Protein AF-A0A941ISL4-F1 (afdb_monomer)

Mean predicted aligned error: 15.87 Å

Structure (mmCIF, N/CA/C/O backbone):
data_AF-A0A941ISL4-F1
#
_entry.id   AF-A0A941ISL4-F1
#
loop_
_atom_site.group_PDB
_atom_site.id
_atom_site.type_symbol
_atom_site.label_atom_id
_atom_site.label_alt_id
_atom_site.label_comp_id
_atom_site.label_asym_id
_atom_site.label_entity_id
_atom_site.label_seq_id
_atom_site.pdbx_PDB_ins_code
_atom_site.Cartn_x
_atom_site.Cartn_y
_atom_site.Cartn_z
_atom_site.occupancy
_atom_site.B_iso_or_equiv
_atom_site.auth_seq_id
_atom_site.auth_comp_id
_atom_site.auth_asym_id
_atom_site.auth_atom_id
_atom_site.pdbx_PDB_model_num
ATOM 1 N N . MET A 1 1 ? 2.928 5.413 -13.376 1.00 34.44 1 MET A N 1
ATOM 2 C CA . MET A 1 1 ? 1.464 5.202 -13.206 1.00 34.44 1 MET A CA 1
ATOM 3 C C . MET A 1 1 ? 1.294 4.512 -11.857 1.00 34.44 1 MET A C 1
ATOM 5 O O . MET A 1 1 ? 1.690 3.363 -11.745 1.00 34.44 1 MET A O 1
ATOM 9 N N . ARG A 1 2 ? 0.881 5.213 -10.791 1.00 34.56 2 ARG A N 1
ATOM 10 C CA . ARG A 1 2 ? 0.909 4.642 -9.429 1.00 34.56 2 ARG A CA 1
ATOM 11 C C . ARG A 1 2 ? -0.382 3.880 -9.144 1.00 34.56 2 ARG A C 1
ATOM 13 O O . ARG A 1 2 ? -1.348 4.432 -8.641 1.00 34.56 2 ARG A O 1
ATOM 20 N N . THR A 1 3 ? -0.394 2.601 -9.492 1.00 32.78 3 THR A N 1
ATOM 21 C CA . THR A 1 3 ? -1.512 1.702 -9.198 1.00 32.78 3 THR A CA 1
ATOM 22 C C . THR A 1 3 ? -1.371 1.201 -7.760 1.00 32.78 3 THR A C 1
ATOM 24 O O . THR A 1 3 ? -0.592 0.288 -7.496 1.00 32.78 3 THR A O 1
ATOM 27 N N . ARG A 1 4 ? -2.085 1.805 -6.805 1.00 45.12 4 ARG A N 1
ATOM 28 C CA . ARG A 1 4 ? -2.175 1.284 -5.432 1.00 45.12 4 ARG A CA 1
ATOM 29 C C . ARG A 1 4 ? -3.392 0.357 -5.338 1.00 45.12 4 ARG A C 1
ATOM 31 O O . ARG A 1 4 ? -4.531 0.801 -5.427 1.00 45.12 4 ARG A O 1
ATOM 38 N N . MET A 1 5 ? -3.151 -0.949 -5.202 1.00 36.53 5 MET A N 1
ATOM 39 C CA . MET A 1 5 ? -4.197 -1.928 -4.880 1.00 36.53 5 MET A CA 1
ATOM 40 C C . MET A 1 5 ? -4.355 -1.998 -3.358 1.00 36.53 5 MET A C 1
ATOM 42 O O . MET A 1 5 ? -3.402 -2.318 -2.651 1.00 36.53 5 MET A O 1
ATOM 46 N N . LEU A 1 6 ? -5.551 -1.705 -2.852 1.00 50.31 6 LEU A N 1
ATOM 47 C CA . LEU A 1 6 ? -5.889 -1.725 -1.428 1.00 50.31 6 LEU A CA 1
ATOM 48 C C . LEU A 1 6 ? -7.014 -2.721 -1.207 1.00 50.31 6 LEU A C 1
ATOM 50 O O . LEU A 1 6 ? -8.115 -2.541 -1.707 1.00 50.31 6 LEU A O 1
ATOM 54 N N . ALA A 1 7 ? -6.760 -3.793 -0.463 1.00 36.91 7 ALA A N 1
ATOM 55 C CA . ALA A 1 7 ? -7.769 -4.816 -0.263 1.00 36.91 7 ALA A CA 1
ATOM 56 C C . ALA A 1 7 ? -8.817 -4.421 0.794 1.00 36.91 7 ALA A C 1
ATOM 58 O O . ALA A 1 7 ? -8.475 -4.316 1.969 1.00 36.91 7 ALA A O 1
ATOM 59 N N . VAL A 1 8 ? -10.087 -4.226 0.403 1.00 46.31 8 VAL A N 1
ATOM 60 C CA . VAL A 1 8 ? -11.207 -3.962 1.331 1.00 46.31 8 VAL A CA 1
ATOM 61 C C . VAL A 1 8 ? -12.381 -4.890 1.026 1.00 46.31 8 VAL A C 1
ATOM 63 O O . VAL A 1 8 ? -12.942 -4.862 -0.066 1.00 46.31 8 VAL A O 1
ATOM 66 N N . ALA A 1 9 ? -12.791 -5.686 2.017 1.00 41.91 9 ALA A N 1
ATOM 67 C CA . ALA A 1 9 ? -14.006 -6.492 1.957 1.00 41.91 9 ALA A CA 1
ATOM 68 C C . ALA A 1 9 ? -15.178 -5.715 2.580 1.00 41.91 9 ALA A C 1
ATOM 70 O O . ALA A 1 9 ? -15.221 -5.512 3.792 1.00 41.91 9 ALA A O 1
ATOM 71 N N . ALA A 1 10 ? -16.135 -5.293 1.753 1.00 46.81 10 ALA A N 1
ATOM 72 C CA . ALA A 1 10 ? -17.371 -4.663 2.207 1.00 46.81 10 ALA A CA 1
ATOM 73 C C . ALA A 1 10 ? -18.452 -5.730 2.455 1.00 46.81 10 ALA A C 1
ATOM 75 O O . ALA A 1 10 ? -18.922 -6.383 1.524 1.00 46.81 10 ALA A O 1
ATOM 76 N N . ALA A 1 11 ? -18.862 -5.901 3.713 1.00 49.94 11 ALA A N 1
ATOM 77 C CA . ALA A 1 11 ? -20.030 -6.695 4.081 1.00 49.94 11 ALA A CA 1
ATOM 78 C C . ALA A 1 11 ? -21.277 -5.796 4.067 1.00 49.94 11 ALA A C 1
ATOM 80 O O . ALA A 1 11 ? -21.519 -5.035 5.000 1.00 49.94 11 ALA A O 1
ATOM 81 N N . GLY A 1 12 ? -22.053 -5.860 2.984 1.00 39.94 12 GLY A N 1
ATOM 82 C CA . GLY A 1 12 ? -23.340 -5.174 2.875 1.00 39.94 12 GLY A CA 1
ATOM 83 C C . GLY A 1 12 ? -24.462 -6.000 3.501 1.00 39.94 12 GLY A C 1
ATOM 84 O O . GLY A 1 12 ? -24.788 -7.077 3.005 1.00 39.94 12 GLY A O 1
ATOM 85 N N . ALA A 1 13 ? -25.068 -5.478 4.567 1.00 52.94 13 ALA A N 1
ATOM 86 C CA . ALA A 1 13 ? -26.311 -5.970 5.148 1.00 52.94 13 ALA A CA 1
ATOM 87 C C . ALA A 1 13 ? -27.406 -4.893 5.051 1.00 52.94 13 ALA A C 1
ATOM 89 O O . ALA A 1 13 ? -27.170 -3.737 5.392 1.00 52.94 13 ALA A O 1
ATOM 90 N N . GLY A 1 14 ? -28.613 -5.314 4.655 1.00 43.91 14 GLY A N 1
ATOM 91 C CA . GLY A 1 14 ? -29.865 -4.550 4.754 1.00 43.91 14 GLY A CA 1
ATOM 92 C C . GLY A 1 14 ? -30.338 -3.934 3.431 1.00 43.91 14 GLY A C 1
ATOM 93 O O . GLY A 1 14 ? -29.538 -3.541 2.598 1.00 43.91 14 GLY A O 1
ATOM 94 N N . ALA A 1 15 ? -31.629 -3.802 3.142 1.00 43.28 15 ALA A N 1
ATOM 95 C CA . ALA A 1 15 ? -32.851 -4.275 3.779 1.00 43.28 15 ALA A CA 1
ATOM 96 C C . ALA A 1 15 ? -33.973 -4.121 2.731 1.00 43.28 15 ALA A C 1
ATOM 98 O O . ALA A 1 15 ? -33.966 -3.181 1.938 1.00 43.28 15 ALA A O 1
ATOM 99 N N . ALA A 1 16 ? -34.923 -5.055 2.710 1.00 49.19 16 ALA A N 1
ATOM 100 C CA . ALA A 1 16 ? -36.092 -5.007 1.842 1.00 49.19 16 ALA A CA 1
ATOM 101 C C . ALA A 1 16 ? -37.084 -3.929 2.311 1.00 49.19 16 ALA A C 1
ATOM 103 O O . ALA A 1 16 ? -37.469 -3.920 3.478 1.00 49.19 16 ALA A O 1
ATOM 104 N N . LEU A 1 17 ? -37.559 -3.088 1.390 1.00 49.00 17 LEU A N 1
ATOM 105 C CA . LEU A 1 17 ? -38.776 -2.292 1.555 1.00 49.00 17 LEU A CA 1
ATOM 106 C C . LEU A 1 17 ? -39.635 -2.442 0.297 1.00 49.00 17 LEU A C 1
ATOM 108 O O . LEU A 1 17 ? -39.337 -1.898 -0.763 1.00 49.00 17 LEU A O 1
ATOM 112 N N . ALA A 1 18 ? -40.691 -3.238 0.442 1.00 48.69 18 ALA A N 1
ATOM 113 C CA . ALA A 1 18 ? -41.815 -3.324 -0.474 1.00 48.69 18 ALA A CA 1
ATOM 114 C C . ALA A 1 18 ? -42.897 -2.327 -0.038 1.00 48.69 18 ALA A C 1
ATOM 116 O O . ALA A 1 18 ? -43.162 -2.246 1.155 1.00 48.69 18 ALA A O 1
ATOM 117 N N . LEU A 1 19 ? -43.508 -1.631 -1.002 1.00 50.09 19 LEU A N 1
ATOM 118 C CA . LEU A 1 19 ? -44.833 -0.970 -1.035 1.00 50.09 19 LEU A CA 1
ATOM 119 C C . LEU A 1 19 ? -44.938 -0.439 -2.487 1.00 50.09 19 LEU A C 1
ATOM 121 O O . LEU A 1 19 ? -44.044 0.265 -2.931 1.00 50.09 19 LEU A O 1
ATOM 125 N N . GLY A 1 20 ? -45.869 -0.812 -3.366 1.00 45.00 20 GLY A N 1
ATOM 126 C CA . GLY A 1 20 ? -47.305 -1.008 -3.192 1.00 45.00 20 GLY A CA 1
ATOM 127 C C . GLY A 1 20 ? -48.040 0.226 -3.739 1.00 45.00 20 GLY A C 1
ATOM 128 O O . GLY A 1 20 ? -48.181 1.200 -3.012 1.00 45.00 20 GLY A O 1
ATOM 129 N N . GLY A 1 21 ? -48.499 0.206 -5.002 1.00 38.88 21 GLY A N 1
ATOM 130 C CA . GLY A 1 21 ? -49.298 1.305 -5.572 1.00 38.88 21 GLY A CA 1
ATOM 131 C C . GLY A 1 21 ? -49.675 1.144 -7.053 1.00 38.88 21 GLY A C 1
ATOM 132 O O . GLY A 1 21 ? -48.885 1.457 -7.937 1.00 38.88 21 GLY A O 1
ATOM 133 N N . CYS A 1 22 ? -50.899 0.672 -7.312 1.00 44.62 22 CYS A N 1
ATOM 134 C CA . CYS A 1 22 ? -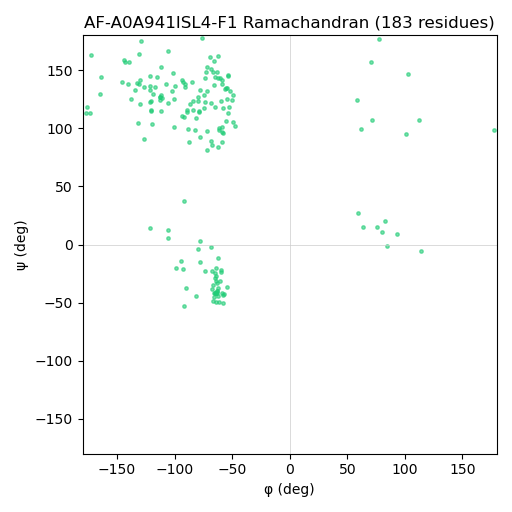51.550 0.584 -8.625 1.00 44.62 22 CYS A CA 1
ATOM 135 C C . CYS A 1 22 ? -52.007 1.956 -9.148 1.00 44.62 22 CYS A C 1
ATOM 137 O O . CYS A 1 22 ? -52.607 2.715 -8.390 1.00 44.62 22 CYS A O 1
ATOM 139 N N . SER A 1 23 ? -51.910 2.196 -10.462 1.00 50.72 23 SER A N 1
ATOM 140 C CA . SER A 1 23 ? -53.029 2.735 -11.257 1.00 50.72 23 SER A CA 1
ATOM 141 C C . SER A 1 23 ? -52.806 2.569 -12.759 1.00 50.72 23 SER A C 1
ATOM 143 O O . SER A 1 23 ? -51.769 2.905 -13.319 1.00 50.72 23 SER A O 1
ATOM 145 N N . LEU A 1 24 ? -53.849 2.013 -13.365 1.00 56.12 24 LEU A N 1
ATOM 146 C CA . LEU A 1 24 ? -54.100 1.781 -14.780 1.00 56.12 24 LEU A CA 1
ATOM 147 C C . LEU A 1 24 ? -54.232 3.109 -15.534 1.00 56.12 24 LEU A C 1
ATOM 149 O O . LEU A 1 24 ? -54.886 3.989 -14.992 1.00 56.12 24 LEU A O 1
ATOM 153 N N . LEU A 1 25 ? -53.754 3.203 -16.787 1.00 48.56 25 LEU A N 1
ATOM 154 C CA . LEU A 1 25 ? -54.432 3.902 -17.901 1.00 48.56 25 LEU A CA 1
ATOM 155 C C . LEU A 1 25 ? -53.661 3.780 -19.241 1.00 48.56 25 LEU A C 1
ATOM 157 O O . LEU A 1 25 ? -52.610 4.372 -19.432 1.00 48.56 25 LEU A O 1
ATOM 161 N N . ARG A 1 26 ? -54.300 3.058 -20.174 1.00 43.59 26 ARG A N 1
ATOM 162 C CA . ARG A 1 26 ? -54.505 3.351 -21.612 1.00 43.59 26 ARG A CA 1
ATOM 163 C C . ARG A 1 26 ? -53.324 3.568 -22.589 1.00 43.59 26 ARG A C 1
ATOM 165 O O . ARG A 1 26 ? -52.666 4.595 -22.593 1.00 43.59 26 ARG A O 1
ATOM 172 N N . SER A 1 27 ? -53.396 2.733 -23.635 1.00 40.50 27 SER A N 1
ATOM 173 C CA . SER A 1 27 ? -53.441 3.080 -25.073 1.00 40.50 27 SER A CA 1
ATOM 174 C C . SER A 1 27 ? -52.231 2.703 -25.942 1.00 40.50 27 SER A C 1
ATOM 176 O O . SER A 1 27 ? -51.212 3.373 -25.960 1.00 40.50 27 SER A O 1
ATOM 178 N N . SER A 1 28 ? -52.480 1.682 -26.767 1.00 44.97 28 SER A N 1
ATOM 179 C CA . SER A 1 28 ? -52.348 1.705 -28.230 1.00 44.97 28 SER A CA 1
ATOM 180 C C . SER A 1 28 ? -50.961 1.739 -28.892 1.00 44.97 28 SER A C 1
ATOM 182 O O . SER A 1 28 ? -50.348 2.782 -29.055 1.00 44.97 28 SER A O 1
ATOM 184 N N . GLN A 1 29 ? -50.628 0.574 -29.463 1.00 47.31 29 GLN A N 1
ATOM 185 C CA . GLN A 1 29 ? -50.152 0.376 -30.841 1.00 47.31 29 GLN A CA 1
ATOM 186 C C . GLN A 1 29 ? -48.832 1.051 -31.257 1.00 47.31 29 GLN A C 1
ATOM 188 O O . GLN A 1 29 ? -48.816 2.186 -31.718 1.00 47.31 29 GLN A O 1
ATOM 193 N N . ASN A 1 30 ? -47.745 0.272 -31.242 1.00 46.09 30 ASN A N 1
ATOM 194 C CA . ASN A 1 30 ? -47.001 -0.092 -32.457 1.00 46.09 30 ASN A CA 1
ATOM 195 C C . ASN A 1 30 ? -45.914 -1.120 -32.115 1.00 46.09 30 ASN A C 1
ATOM 197 O O . ASN A 1 30 ? -44.958 -0.832 -31.400 1.00 46.09 30 ASN A O 1
ATOM 201 N N . ALA A 1 31 ? -46.079 -2.336 -32.634 1.00 42.88 31 ALA A N 1
ATOM 202 C CA . ALA A 1 31 ? -45.073 -3.383 -32.581 1.00 42.88 31 ALA A CA 1
ATOM 203 C C . ALA A 1 31 ? -44.009 -3.098 -33.651 1.00 42.88 31 ALA A C 1
ATOM 205 O O . ALA A 1 31 ? -44.147 -3.508 -34.800 1.00 42.88 31 ALA A O 1
ATOM 206 N N . ALA A 1 32 ? -42.950 -2.387 -33.271 1.00 40.41 32 ALA A N 1
ATOM 207 C CA . ALA A 1 32 ? -41.682 -2.417 -33.986 1.00 40.41 32 ALA A CA 1
ATOM 208 C C . ALA A 1 32 ? -40.750 -3.353 -33.212 1.00 40.41 32 ALA A C 1
ATOM 210 O O . ALA A 1 32 ? -40.223 -3.002 -32.158 1.00 40.41 32 ALA A O 1
ATOM 211 N N . ALA A 1 33 ? -40.608 -4.580 -33.714 1.00 37.78 33 ALA A N 1
ATOM 212 C CA . ALA A 1 33 ? -39.653 -5.554 -33.213 1.00 37.78 33 ALA A CA 1
ATOM 213 C C . ALA A 1 33 ? -38.231 -5.072 -33.538 1.00 37.78 33 ALA A C 1
ATOM 215 O O . ALA A 1 33 ? -37.680 -5.369 -34.594 1.00 37.78 33 ALA A O 1
ATOM 216 N N . VAL A 1 34 ? -37.646 -4.292 -32.632 1.00 39.00 34 VAL A N 1
ATOM 217 C CA . VAL A 1 34 ? -36.199 -4.092 -32.585 1.00 39.00 34 VAL A CA 1
ATOM 218 C C . VAL A 1 34 ? -35.629 -5.291 -31.842 1.00 39.00 34 VAL A C 1
ATOM 220 O O . VAL A 1 34 ? -35.832 -5.445 -30.639 1.00 39.00 34 VAL A O 1
ATOM 223 N N . SER A 1 35 ? -34.950 -6.167 -32.580 1.00 44.69 35 SER A N 1
ATOM 224 C CA . SER A 1 35 ? -34.105 -7.220 -32.024 1.00 44.69 35 SER A CA 1
ATOM 225 C C . SER A 1 35 ? -32.969 -6.577 -31.229 1.00 44.69 35 SER A C 1
ATOM 227 O O . SER A 1 35 ? -31.872 -6.364 -31.740 1.00 44.69 35 SER A O 1
ATOM 229 N N . SER A 1 36 ? -33.233 -6.238 -29.970 1.00 40.81 36 SER A N 1
ATOM 230 C CA . SER A 1 36 ? -32.188 -5.996 -28.988 1.00 40.81 36 SER A CA 1
ATOM 231 C C . SER A 1 36 ? -31.578 -7.348 -28.659 1.00 40.81 36 SER A C 1
ATOM 233 O O . SER A 1 36 ? -32.122 -8.114 -27.865 1.00 40.81 36 SER A O 1
ATOM 235 N N . SER A 1 37 ? -30.455 -7.655 -29.307 1.00 42.41 37 SER A N 1
ATOM 236 C CA . SER A 1 37 ? -29.522 -8.665 -28.825 1.00 42.41 37 SER A CA 1
ATOM 237 C C . SER A 1 37 ? -29.252 -8.358 -27.358 1.00 42.41 37 SER A C 1
ATOM 239 O O . SER A 1 37 ? -28.602 -7.366 -27.030 1.00 42.41 37 SER A O 1
ATOM 241 N N . ALA A 1 38 ? -29.831 -9.167 -26.473 1.00 40.50 38 ALA A N 1
ATOM 242 C CA . ALA A 1 38 ? -29.522 -9.139 -25.064 1.00 40.50 38 ALA A CA 1
ATOM 243 C C . ALA A 1 38 ? -28.036 -9.479 -24.945 1.00 40.50 38 ALA A C 1
ATOM 245 O O . ALA A 1 38 ? -27.645 -10.642 -25.022 1.00 40.50 38 ALA A O 1
ATOM 246 N N . THR A 1 39 ? -27.194 -8.457 -24.804 1.00 41.69 39 THR A N 1
ATOM 247 C CA . THR A 1 39 ? -25.879 -8.639 -24.206 1.00 41.69 39 THR A CA 1
ATOM 248 C C . THR A 1 39 ? -26.162 -9.189 -22.823 1.00 41.69 39 THR A C 1
ATOM 250 O O . THR A 1 39 ? -26.606 -8.460 -21.937 1.00 41.69 39 THR A O 1
ATOM 253 N N . THR A 1 40 ? -25.998 -10.503 -22.676 1.00 42.41 40 THR A N 1
ATOM 254 C CA . THR A 1 40 ? -25.963 -11.198 -21.399 1.00 42.41 40 THR A CA 1
ATOM 255 C C . THR A 1 40 ? -25.025 -10.407 -20.504 1.00 42.41 40 THR A C 1
ATOM 257 O O . THR A 1 40 ? -23.809 -10.456 -20.684 1.00 42.41 40 THR A O 1
ATOM 260 N N . ALA A 1 41 ? -25.595 -9.621 -19.588 1.00 47.38 41 ALA A N 1
ATOM 261 C CA . ALA A 1 41 ? -24.841 -9.006 -18.518 1.00 47.38 41 ALA A CA 1
ATOM 262 C C . ALA A 1 41 ? -24.100 -10.156 -17.843 1.00 47.38 41 ALA A C 1
ATOM 264 O O . ALA A 1 41 ? -24.732 -11.082 -17.327 1.00 47.38 41 ALA A O 1
ATOM 265 N N . ALA A 1 42 ? -22.772 -10.151 -17.962 1.00 43.97 42 ALA A N 1
ATOM 266 C CA . ALA A 1 42 ? -21.931 -11.137 -17.322 1.00 43.97 42 ALA A CA 1
ATOM 267 C C . ALA A 1 42 ? -22.266 -11.084 -15.832 1.00 43.97 42 ALA A C 1
ATOM 269 O O . ALA A 1 42 ? -21.968 -10.111 -15.141 1.00 43.97 42 ALA A O 1
ATOM 270 N N . ARG A 1 43 ? -22.986 -12.105 -15.364 1.00 43.47 43 ARG A N 1
ATOM 271 C CA . ARG A 1 43 ? -23.260 -12.308 -13.950 1.00 43.47 43 ARG A CA 1
ATOM 272 C C . ARG A 1 43 ? -21.895 -12.310 -13.260 1.00 43.47 43 ARG A C 1
ATOM 274 O O . ARG A 1 43 ? -21.048 -13.093 -13.695 1.00 43.47 43 ARG A O 1
ATOM 281 N N . PRO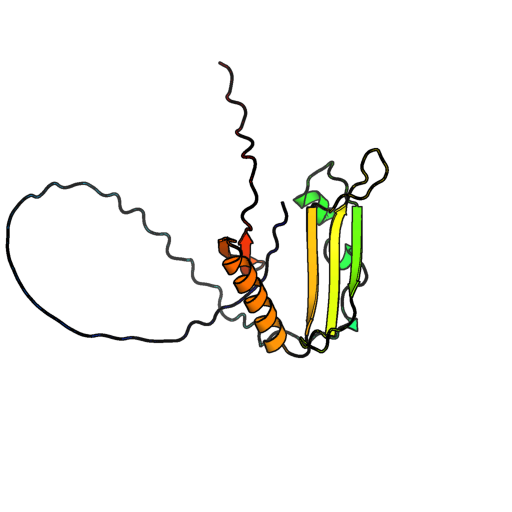 A 1 44 ? -21.655 -11.468 -12.240 1.00 47.06 44 PRO A N 1
ATOM 282 C CA . PRO A 1 44 ? -20.417 -11.535 -11.484 1.00 47.06 44 PRO A CA 1
ATOM 283 C C . PRO A 1 44 ? -20.238 -12.977 -11.018 1.00 47.06 44 PR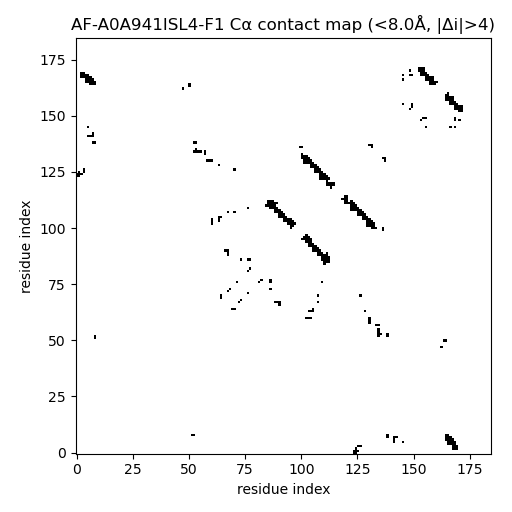O A C 1
ATOM 285 O O . PRO A 1 44 ? -21.118 -13.528 -10.346 1.00 47.06 44 PRO A O 1
ATOM 288 N N . SER A 1 45 ? -19.155 -13.613 -11.468 1.00 52.09 45 SER A N 1
ATOM 289 C CA . SER A 1 45 ? -18.756 -14.935 -11.003 1.00 52.09 45 SER A CA 1
ATOM 290 C C . SER A 1 45 ? -18.774 -14.923 -9.480 1.00 52.09 45 SER A C 1
ATOM 292 O O . SER A 1 45 ? -18.234 -14.007 -8.860 1.00 52.09 45 SER A O 1
ATOM 294 N N . ALA A 1 46 ? -19.462 -15.903 -8.893 1.00 46.97 46 ALA A N 1
ATOM 295 C CA . ALA A 1 46 ? -19.615 -16.028 -7.452 1.00 46.97 46 ALA A CA 1
ATOM 296 C C . ALA A 1 46 ? -18.244 -15.919 -6.768 1.00 46.97 46 ALA A C 1
ATOM 298 O O . ALA A 1 46 ? -17.315 -16.649 -7.119 1.00 46.97 46 ALA A O 1
ATOM 299 N N . ALA A 1 47 ? -18.133 -14.982 -5.825 1.00 54.50 47 ALA A N 1
ATOM 300 C CA . ALA A 1 47 ? -16.932 -14.783 -5.033 1.00 54.50 47 ALA A CA 1
ATOM 301 C C . ALA A 1 47 ? -16.543 -16.107 -4.347 1.00 54.50 47 ALA A C 1
ATOM 303 O O . ALA A 1 47 ? -17.428 -16.777 -3.800 1.00 54.50 47 ALA A O 1
ATOM 304 N N . PRO A 1 48 ? -15.258 -16.505 -4.366 1.00 48.91 48 PRO A N 1
ATOM 305 C CA . PRO A 1 48 ? -14.817 -17.669 -3.619 1.00 48.91 48 PRO A CA 1
ATOM 306 C C . PRO A 1 48 ? -15.171 -17.501 -2.138 1.00 48.91 48 PRO A C 1
ATOM 308 O O . PRO A 1 48 ? -15.005 -16.444 -1.528 1.00 48.91 48 PRO A O 1
ATOM 311 N N . SER A 1 49 ? -15.719 -18.573 -1.586 1.00 57.91 49 SER A N 1
ATOM 312 C CA . SER A 1 49 ? -16.164 -18.711 -0.209 1.00 57.91 49 SER A CA 1
ATOM 313 C C . SER A 1 49 ? -15.027 -18.530 0.811 1.00 57.91 49 SER A C 1
ATOM 315 O O . SER A 1 49 ? -13.917 -19.011 0.606 1.00 57.91 49 SER A O 1
ATOM 317 N N . SER A 1 50 ? -15.389 -17.898 1.938 1.00 62.75 50 SER A N 1
ATOM 318 C CA . SER A 1 50 ? -14.776 -17.915 3.284 1.00 62.75 50 SER A CA 1
ATOM 319 C C . SER A 1 50 ? -13.545 -17.062 3.628 1.00 62.75 50 SER A C 1
ATOM 321 O O . SER A 1 50 ? -13.024 -17.229 4.730 1.00 62.75 50 SER A O 1
ATOM 323 N N . TYR A 1 51 ? -13.095 -16.107 2.807 1.00 68.12 51 TYR A N 1
ATOM 324 C CA . TYR A 1 51 ? -12.085 -15.154 3.298 1.00 68.12 51 TYR A CA 1
ATOM 325 C C . TYR A 1 51 ? -12.726 -14.064 4.170 1.00 68.12 51 TYR A C 1
ATOM 327 O O . TYR A 1 51 ? -13.505 -13.244 3.685 1.00 68.12 51 TYR A O 1
ATOM 335 N N . SER A 1 52 ? -12.373 -14.047 5.456 1.00 80.81 52 SER A N 1
ATOM 336 C CA . SER A 1 52 ? -12.724 -12.981 6.396 1.00 80.81 52 SER A CA 1
ATOM 337 C C . SER A 1 52 ? -11.449 -12.227 6.782 1.00 80.81 52 SER A C 1
ATOM 339 O O . SER A 1 52 ? -10.590 -12.819 7.442 1.00 80.81 52 SER A O 1
ATOM 341 N N . PRO A 1 53 ? -11.304 -10.934 6.434 1.00 76.06 53 PRO A N 1
ATOM 342 C CA . PRO A 1 53 ? -10.121 -10.158 6.814 1.00 76.06 53 PRO A CA 1
ATOM 343 C C . PRO A 1 53 ? -9.993 -9.995 8.337 1.00 76.06 53 PRO A C 1
ATOM 345 O O . PRO A 1 53 ? -8.904 -9.754 8.845 1.00 76.06 53 PRO A O 1
ATOM 348 N N . LEU A 1 54 ? -11.090 -10.181 9.079 1.00 85.00 54 LEU A N 1
ATOM 349 C CA . LEU A 1 54 ? -11.108 -10.150 10.543 1.00 85.00 54 LEU A CA 1
ATOM 350 C C . LEU A 1 54 ? -10.569 -11.435 11.185 1.00 85.00 54 LEU A C 1
ATOM 352 O O . LEU A 1 54 ? -10.290 -11.449 12.378 1.00 85.00 54 LEU A O 1
ATOM 356 N N . SER A 1 55 ? -10.446 -12.514 10.413 1.00 81.31 55 SER A N 1
ATOM 357 C CA . SER A 1 55 ? -10.011 -13.833 10.888 1.00 81.31 55 SER A CA 1
ATOM 358 C C . SER A 1 55 ? -8.575 -14.164 10.466 1.00 81.31 55 SER A C 1
ATOM 360 O O . SER A 1 55 ? -8.163 -15.319 10.554 1.00 81.31 55 SER A O 1
ATOM 362 N N . GLY A 1 56 ? -7.831 -13.170 9.971 1.00 72.50 56 GLY A N 1
ATOM 363 C CA . GLY A 1 56 ? -6.437 -13.328 9.567 1.00 72.50 56 GLY A CA 1
ATOM 364 C C . GLY A 1 56 ? -5.485 -13.550 10.752 1.00 72.50 56 GLY A C 1
ATOM 365 O O . GLY A 1 56 ? -5.832 -13.247 11.897 1.00 72.50 56 GLY A O 1
ATOM 366 N N . PRO A 1 57 ? -4.276 -14.076 10.494 1.00 72.38 57 PRO A N 1
ATOM 367 C CA . PRO A 1 57 ? -3.242 -14.204 11.514 1.00 72.38 57 PRO A CA 1
ATOM 368 C C . PRO A 1 57 ? -2.824 -12.828 12.052 1.00 72.38 57 PRO A C 1
ATOM 370 O O . PRO A 1 57 ? -2.750 -11.848 11.311 1.00 72.38 57 PRO A O 1
ATOM 373 N N . VAL A 1 58 ? -2.535 -12.766 13.353 1.00 80.12 58 VAL A N 1
ATOM 374 C CA . VAL A 1 58 ? -1.991 -11.566 13.999 1.00 80.12 58 VAL A CA 1
ATOM 375 C C . VAL A 1 58 ? -0.473 -11.629 13.923 1.00 80.12 58 VAL A C 1
ATOM 377 O O . VAL A 1 58 ? 0.142 -12.507 14.528 1.00 80.12 58 VAL A O 1
ATOM 380 N N . GLU A 1 59 ? 0.129 -10.683 13.206 1.00 84.56 59 GLU A N 1
ATOM 381 C CA . GLU A 1 59 ? 1.581 -10.580 13.083 1.00 84.56 59 GLU A CA 1
ATOM 382 C C . GLU A 1 59 ? 2.140 -9.397 13.874 1.00 84.56 59 GLU A C 1
ATOM 384 O O . GLU A 1 59 ? 1.591 -8.292 13.884 1.00 84.56 59 GLU A O 1
ATOM 389 N N . ALA A 1 60 ? 3.263 -9.634 14.552 1.00 85.94 60 ALA A N 1
ATOM 390 C CA . ALA A 1 60 ? 3.968 -8.593 15.280 1.00 85.94 60 ALA A CA 1
ATOM 391 C C . ALA A 1 60 ? 4.670 -7.632 14.310 1.00 85.94 60 ALA A C 1
ATOM 393 O O . ALA A 1 60 ? 5.198 -8.045 13.282 1.00 85.94 60 ALA A O 1
ATOM 394 N N . ALA A 1 61 ? 4.790 -6.354 14.678 1.00 84.69 61 ALA A N 1
ATOM 395 C CA . ALA A 1 61 ? 5.527 -5.375 13.871 1.00 84.69 61 ALA A CA 1
ATOM 396 C C . ALA A 1 61 ? 7.009 -5.752 13.657 1.00 84.69 61 ALA A C 1
ATOM 398 O O . ALA A 1 61 ? 7.622 -5.343 12.674 1.00 84.69 61 ALA A O 1
ATOM 399 N N . SER A 1 62 ? 7.591 -6.565 14.545 1.00 87.94 62 SER A N 1
ATOM 400 C CA . SER A 1 62 ? 8.937 -7.117 14.369 1.00 87.94 62 SER A CA 1
ATOM 401 C C . SER A 1 62 ? 9.050 -8.060 13.167 1.00 87.94 62 SER A C 1
ATOM 403 O O . SER A 1 62 ? 10.136 -8.123 12.589 1.00 87.94 62 SER A O 1
ATOM 405 N N . ALA A 1 63 ? 7.953 -8.718 12.774 1.00 90.56 63 ALA A N 1
ATOM 406 C CA . ALA A 1 63 ? 7.864 -9.616 11.624 1.00 90.56 63 ALA A CA 1
ATOM 407 C C . ALA A 1 63 ? 7.728 -8.877 10.282 1.00 90.56 63 ALA A C 1
ATOM 409 O O . ALA A 1 63 ? 7.747 -9.516 9.235 1.00 90.56 63 ALA A O 1
ATOM 410 N N . LEU A 1 64 ? 7.629 -7.539 10.295 1.00 92.12 64 LEU A N 1
ATOM 411 C CA . LEU A 1 64 ? 7.647 -6.765 9.059 1.00 92.12 64 LEU A CA 1
ATOM 412 C C . LEU A 1 64 ? 8.954 -7.015 8.288 1.00 92.12 64 LEU A C 1
ATOM 414 O O . LEU A 1 64 ? 10.023 -7.021 8.926 1.00 92.12 64 LEU A O 1
ATOM 418 N N . PRO A 1 65 ? 8.864 -7.163 6.950 1.00 93.88 65 PRO A N 1
ATOM 419 C CA . PRO A 1 65 ? 10.021 -7.394 6.097 1.00 93.88 65 PRO A CA 1
ATOM 420 C C . PRO A 1 65 ? 11.092 -6.327 6.308 1.00 93.88 65 PRO A C 1
ATOM 422 O O . PRO A 1 65 ? 10.766 -5.181 6.623 1.00 93.88 65 PRO A O 1
ATOM 425 N N . LYS A 1 66 ? 12.364 -6.719 6.198 1.00 94.19 66 LYS A N 1
ATOM 426 C CA . LYS A 1 66 ? 13.502 -5.823 6.466 1.00 94.19 66 LYS A CA 1
ATOM 427 C C . LYS A 1 66 ? 14.085 -5.238 5.195 1.00 94.19 66 LYS A C 1
ATOM 429 O O . LYS A 1 66 ? 14.709 -4.185 5.268 1.00 94.19 66 LYS A O 1
ATOM 434 N N . ASP A 1 67 ? 13.809 -5.882 4.068 1.00 94.56 67 ASP A N 1
ATOM 435 C CA . ASP A 1 67 ? 14.333 -5.514 2.767 1.00 94.56 67 ASP A CA 1
ATOM 436 C C . ASP A 1 67 ? 13.253 -5.643 1.687 1.00 94.56 67 ASP A C 1
ATOM 438 O O . ASP A 1 67 ? 12.293 -6.407 1.802 1.00 94.56 67 ASP A O 1
ATOM 442 N N . CYS A 1 68 ? 13.411 -4.917 0.578 1.00 92.38 68 CYS A N 1
ATOM 443 C CA . CYS A 1 68 ? 12.441 -4.972 -0.519 1.00 92.38 68 CYS A CA 1
ATOM 444 C C . CYS A 1 68 ? 12.403 -6.312 -1.254 1.00 92.38 68 CYS A C 1
ATOM 446 O O . CYS A 1 68 ? 11.369 -6.653 -1.831 1.00 92.38 68 CYS A O 1
ATOM 448 N N . SER A 1 69 ? 13.482 -7.095 -1.178 1.00 91.06 69 SER A N 1
ATOM 449 C CA . SER A 1 69 ? 13.533 -8.465 -1.695 1.00 91.06 69 SER A CA 1
ATOM 450 C C . SER A 1 69 ? 12.590 -9.422 -0.969 1.00 91.06 69 SER A C 1
ATOM 452 O O . SER A 1 69 ? 12.181 -10.416 -1.566 1.00 91.06 69 SER A O 1
ATOM 454 N N . ASP A 1 70 ? 12.222 -9.118 0.280 1.00 92.25 70 ASP A N 1
ATOM 455 C CA . ASP A 1 70 ? 11.254 -9.905 1.049 1.00 92.25 70 ASP A CA 1
ATOM 456 C C . ASP A 1 70 ? 9.814 -9.683 0.549 1.00 92.25 70 ASP A C 1
ATOM 458 O O . ASP A 1 70 ? 8.942 -10.524 0.763 1.00 92.25 70 ASP A O 1
ATOM 462 N N . LEU A 1 71 ? 9.556 -8.546 -0.113 1.00 90.56 71 LEU A N 1
ATOM 463 C CA . LEU A 1 71 ? 8.253 -8.200 -0.689 1.00 90.56 71 LEU A CA 1
ATOM 464 C C . LEU A 1 71 ? 8.131 -8.640 -2.144 1.00 90.56 71 LEU A C 1
ATOM 466 O O . LEU A 1 71 ? 7.162 -9.300 -2.514 1.00 90.56 71 LEU A O 1
ATOM 470 N N . LEU A 1 72 ? 9.095 -8.246 -2.976 1.00 89.56 72 LEU A N 1
ATOM 471 C CA . LEU A 1 72 ? 9.141 -8.600 -4.388 1.00 89.56 72 LEU A CA 1
ATOM 472 C C . LEU A 1 72 ? 10.565 -8.971 -4.779 1.00 89.56 72 LEU A C 1
ATOM 474 O O . LEU A 1 72 ? 11.511 -8.198 -4.631 1.00 89.56 72 LEU A O 1
ATOM 478 N N . THR A 1 73 ? 10.702 -10.158 -5.350 1.00 87.31 73 THR A N 1
ATOM 479 C CA . THR A 1 73 ? 11.971 -10.633 -5.895 1.00 87.31 73 THR A CA 1
ATOM 480 C C . THR A 1 73 ? 12.322 -9.892 -7.184 1.00 87.31 73 THR A C 1
ATOM 482 O O . THR A 1 73 ? 11.449 -9.497 -7.959 1.00 87.31 73 THR A O 1
ATOM 485 N N . THR A 1 74 ? 13.616 -9.786 -7.491 1.00 80.38 74 THR A N 1
ATOM 486 C CA . THR A 1 74 ? 14.095 -9.204 -8.756 1.00 80.38 74 THR A CA 1
ATOM 487 C C . THR A 1 74 ? 13.476 -9.880 -9.982 1.00 80.38 74 THR A C 1
ATOM 489 O O . THR A 1 74 ? 13.141 -9.200 -10.946 1.00 80.38 74 THR A O 1
ATOM 492 N N . ALA A 1 75 ? 13.263 -11.199 -9.940 1.00 83.88 75 ALA A N 1
ATOM 493 C CA . ALA A 1 75 ? 12.621 -11.935 -11.029 1.00 83.88 75 ALA A CA 1
ATOM 494 C C . ALA A 1 75 ? 11.158 -11.506 -11.238 1.00 83.88 75 ALA A C 1
ATOM 496 O O . ALA A 1 75 ? 10.723 -11.320 -12.371 1.00 83.88 75 ALA A O 1
ATOM 497 N N . GLN A 1 76 ? 10.400 -11.292 -10.156 1.00 86.69 76 GLN A N 1
ATOM 498 C CA . GLN A 1 76 ? 9.034 -10.765 -10.244 1.00 86.69 76 GLN A CA 1
ATOM 499 C C . GLN A 1 76 ? 9.023 -9.342 -10.807 1.00 86.69 76 GLN A C 1
ATOM 501 O O . GLN A 1 76 ? 8.200 -9.039 -11.665 1.00 86.69 76 GLN A O 1
ATOM 506 N N . LEU A 1 77 ? 9.965 -8.494 -10.386 1.00 83.31 77 LEU A N 1
ATOM 507 C CA . LEU A 1 77 ? 10.093 -7.135 -10.914 1.00 83.31 77 LEU A CA 1
ATOM 508 C C . LEU A 1 77 ? 10.411 -7.141 -12.413 1.00 83.31 77 LEU A C 1
ATOM 510 O O . LEU A 1 77 ? 9.766 -6.425 -13.169 1.00 83.31 77 LEU A O 1
ATOM 514 N N . GLN A 1 78 ? 11.338 -7.989 -12.864 1.00 83.31 78 GLN A N 1
ATOM 515 C CA . GLN A 1 78 ? 11.656 -8.141 -14.289 1.00 83.31 78 GLN A CA 1
ATOM 516 C C . GLN A 1 78 ? 10.458 -8.638 -15.103 1.00 83.31 78 GLN A C 1
ATOM 518 O O . GLN A 1 78 ? 10.246 -8.174 -16.219 1.00 83.31 78 GLN A O 1
ATOM 523 N N . ASN A 1 79 ? 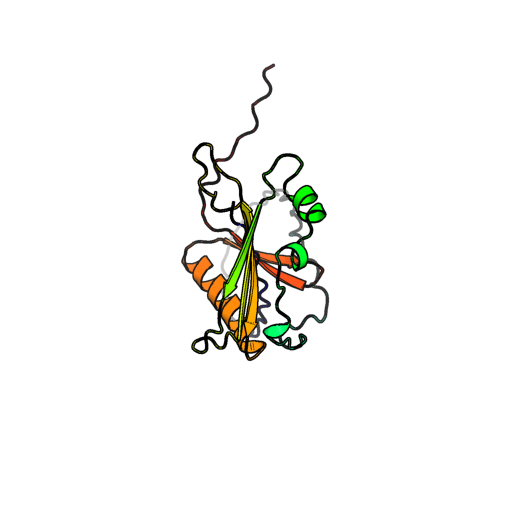9.647 -9.538 -14.544 1.00 84.50 79 ASN A N 1
ATOM 524 C CA . ASN A 1 79 ? 8.430 -10.007 -15.204 1.00 84.50 79 ASN A CA 1
ATOM 525 C C . ASN A 1 79 ? 7.368 -8.906 -15.337 1.00 84.50 79 ASN A C 1
ATOM 527 O O . ASN A 1 79 ? 6.634 -8.891 -16.320 1.00 84.50 79 ASN A O 1
ATOM 531 N N . VAL A 1 80 ? 7.272 -7.997 -14.361 1.00 81.38 80 VAL A N 1
ATOM 532 C CA . VAL A 1 80 ? 6.276 -6.914 -14.362 1.00 81.38 80 VAL A CA 1
ATOM 533 C C . VAL A 1 80 ? 6.719 -5.736 -15.229 1.00 81.38 80 VAL A C 1
ATOM 535 O O . VAL A 1 80 ? 5.922 -5.208 -15.998 1.00 81.38 80 VAL A O 1
ATOM 538 N N . PHE A 1 81 ? 7.981 -5.323 -15.117 1.00 80.50 81 PHE A N 1
ATOM 539 C CA . PHE A 1 81 ? 8.496 -4.128 -15.789 1.00 80.50 81 PHE A CA 1
ATOM 540 C C . PHE A 1 81 ? 9.173 -4.411 -17.135 1.00 80.50 81 PHE A C 1
ATOM 542 O O . PHE A 1 81 ? 9.389 -3.491 -17.919 1.00 80.50 81 PHE A O 1
ATOM 549 N N . GLY A 1 82 ? 9.490 -5.673 -17.426 1.00 80.00 82 GLY A N 1
ATOM 550 C CA . GLY A 1 82 ? 10.239 -6.068 -18.613 1.00 80.00 82 GLY A CA 1
ATOM 551 C C . GLY A 1 82 ? 11.746 -5.817 -18.495 1.00 80.00 82 GLY A C 1
ATOM 552 O O . GLY A 1 82 ? 12.261 -5.283 -17.509 1.00 80.00 82 GLY A O 1
ATOM 553 N N . ALA A 1 83 ? 12.480 -6.225 -19.530 1.00 70.38 83 ALA A N 1
ATOM 554 C CA . ALA A 1 83 ? 13.914 -5.980 -19.623 1.00 70.38 83 ALA A CA 1
ATOM 555 C C . ALA A 1 83 ? 14.179 -4.497 -19.949 1.00 70.38 83 ALA A C 1
ATOM 557 O O . ALA A 1 83 ? 13.717 -4.001 -20.973 1.00 70.38 83 ALA A O 1
ATOM 558 N N . GLY A 1 84 ? 14.945 -3.803 -19.099 1.00 66.75 84 GLY A N 1
ATOM 559 C CA . GLY A 1 84 ? 15.438 -2.442 -19.370 1.00 66.75 84 GLY A CA 1
ATOM 560 C C . GLY A 1 84 ? 14.891 -1.330 -18.471 1.00 66.75 84 GLY A C 1
ATOM 561 O O . GLY A 1 84 ? 15.383 -0.208 -18.552 1.00 66.75 84 GLY A O 1
ATOM 562 N N . VAL A 1 85 ? 13.933 -1.616 -17.586 1.00 66.50 85 VAL A N 1
ATOM 563 C CA . VAL A 1 85 ? 13.520 -0.657 -16.549 1.00 66.50 85 VAL A CA 1
ATOM 564 C C . VAL A 1 85 ? 14.554 -0.668 -15.417 1.00 66.50 85 VAL A C 1
ATOM 566 O O . VAL A 1 85 ? 14.960 -1.754 -14.990 1.00 66.50 85 VAL A O 1
ATOM 569 N N . PRO A 1 86 ? 15.017 0.498 -14.926 1.00 69.38 86 PRO A N 1
ATOM 570 C CA . PRO A 1 86 ? 15.941 0.553 -13.799 1.00 69.38 86 PRO A CA 1
ATOM 571 C C . PRO A 1 86 ? 15.328 -0.147 -12.581 1.00 69.38 86 PRO A C 1
ATOM 573 O O . PRO A 1 86 ? 14.300 0.274 -12.067 1.00 69.38 86 PRO A O 1
ATOM 576 N N . ILE A 1 87 ? 15.962 -1.223 -12.112 1.00 71.62 87 ILE A N 1
ATOM 577 C CA . ILE A 1 87 ? 15.470 -2.048 -10.992 1.00 71.62 87 ILE A CA 1
ATOM 578 C C . ILE A 1 87 ? 16.046 -1.554 -9.661 1.00 71.62 87 ILE A C 1
ATOM 580 O O . ILE A 1 87 ? 16.427 -2.342 -8.797 1.00 71.62 87 ILE A O 1
ATOM 584 N N . GLY A 1 88 ? 16.182 -0.240 -9.496 1.00 83.75 88 GLY A N 1
ATOM 585 C CA . GLY A 1 88 ? 16.506 0.288 -8.182 1.00 83.75 88 GLY A CA 1
ATOM 586 C C . GLY A 1 88 ? 15.329 0.076 -7.233 1.00 83.75 88 GLY A C 1
ATOM 587 O O . GLY A 1 88 ? 14.160 0.052 -7.648 1.00 83.75 88 GLY A O 1
ATOM 588 N N . THR A 1 89 ? 15.651 -0.053 -5.949 1.00 88.56 89 THR A N 1
ATOM 589 C CA . THR A 1 89 ? 14.676 -0.149 -4.863 1.00 88.56 89 THR A CA 1
ATOM 590 C C . THR A 1 89 ? 15.017 0.834 -3.756 1.00 88.56 89 THR A C 1
ATOM 592 O O . THR A 1 89 ? 16.190 0.968 -3.413 1.00 88.56 89 THR A O 1
ATOM 595 N N . ASP A 1 90 ? 14.003 1.452 -3.166 1.00 90.94 90 ASP A N 1
ATOM 596 C CA . ASP A 1 90 ? 14.127 2.262 -1.955 1.00 90.94 90 ASP A CA 1
ATOM 597 C C . ASP A 1 90 ? 13.277 1.652 -0.835 1.00 90.94 90 ASP A C 1
ATOM 599 O O . ASP A 1 90 ? 12.107 1.325 -1.051 1.00 90.94 90 ASP A O 1
ATOM 603 N N . TYR A 1 91 ? 13.880 1.462 0.340 1.00 94.19 91 TYR A N 1
ATOM 604 C CA . TYR A 1 91 ? 13.248 0.843 1.505 1.00 94.19 91 TYR A CA 1
ATOM 605 C C . TYR A 1 91 ? 13.064 1.875 2.617 1.00 94.19 91 TYR A C 1
ATOM 607 O O . TYR A 1 91 ? 14.025 2.467 3.108 1.00 94.19 91 TYR A O 1
ATOM 615 N N . GLY A 1 92 ? 11.825 2.028 3.077 1.00 94.88 92 GLY A N 1
ATOM 6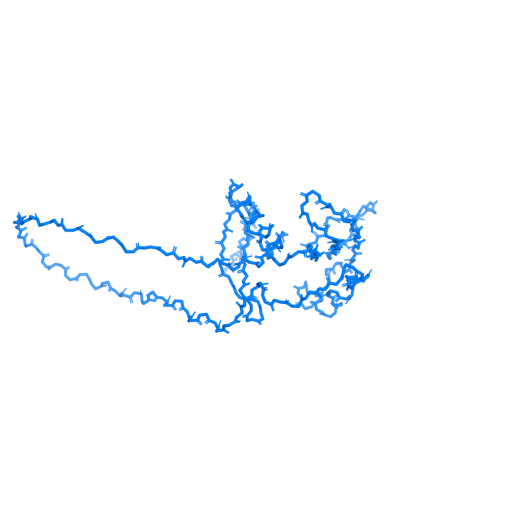16 C CA . GLY A 1 92 ? 11.467 2.878 4.205 1.00 94.88 92 GLY A CA 1
ATOM 617 C C . GLY A 1 92 ? 10.807 2.084 5.327 1.00 94.88 92 GLY A C 1
ATOM 618 O O . GLY A 1 92 ? 9.750 1.485 5.130 1.00 94.88 92 GLY A O 1
ATOM 619 N N . ALA A 1 93 ? 11.376 2.149 6.531 1.00 94.88 93 ALA A N 1
ATOM 620 C CA . ALA A 1 93 ? 10.736 1.679 7.758 1.00 94.88 93 ALA A CA 1
ATOM 621 C C . ALA A 1 93 ? 10.184 2.865 8.556 1.00 94.88 93 ALA A C 1
ATOM 623 O O . ALA A 1 93 ? 10.882 3.848 8.804 1.00 94.88 93 ALA A O 1
ATOM 624 N N . TYR A 1 94 ? 8.933 2.760 8.995 1.00 92.75 94 TYR A N 1
ATOM 625 C CA . TYR A 1 94 ? 8.229 3.819 9.707 1.00 92.75 94 TYR A CA 1
ATOM 626 C C . TYR A 1 94 ? 7.775 3.332 11.079 1.00 92.75 94 TYR A C 1
ATOM 628 O O . TYR A 1 94 ? 7.231 2.233 11.230 1.00 92.75 94 TYR A O 1
ATOM 636 N N . ALA A 1 95 ? 7.970 4.191 12.078 1.00 90.94 95 ALA A N 1
ATOM 637 C CA . ALA A 1 95 ? 7.579 3.919 13.452 1.00 90.94 95 ALA A CA 1
ATOM 638 C C . ALA A 1 95 ? 6.057 3.740 13.610 1.00 90.94 95 ALA A C 1
ATOM 640 O O . ALA A 1 95 ? 5.248 4.163 12.771 1.00 90.94 95 ALA A O 1
ATOM 641 N N . ALA A 1 96 ? 5.680 3.128 14.733 1.00 91.94 96 ALA A N 1
ATOM 642 C CA . ALA A 1 96 ? 4.296 3.021 15.171 1.00 91.94 96 ALA A CA 1
ATOM 643 C C . ALA A 1 96 ? 3.624 4.402 15.228 1.00 91.94 96 ALA A C 1
ATOM 645 O O . ALA A 1 96 ? 4.243 5.402 15.595 1.00 91.94 96 ALA A O 1
ATOM 646 N N . LEU A 1 97 ? 2.336 4.447 14.896 1.00 93.19 97 LEU A N 1
ATOM 647 C CA . LEU A 1 97 ? 1.517 5.648 14.977 1.00 93.19 97 LEU A CA 1
ATOM 648 C C . LEU A 1 97 ? 0.271 5.345 15.813 1.00 93.19 97 LEU A C 1
ATOM 650 O O . LEU A 1 97 ? -0.758 4.898 15.304 1.00 93.19 97 LEU A O 1
ATOM 654 N N . ALA A 1 98 ? 0.397 5.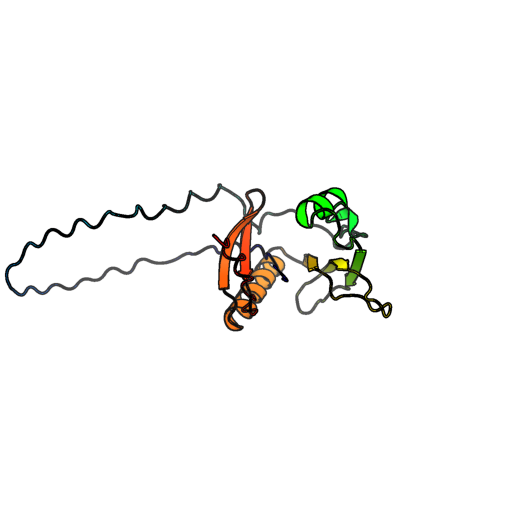577 17.121 1.00 90.44 98 ALA A N 1
ATOM 655 C CA . ALA A 1 98 ? -0.598 5.181 18.116 1.00 90.44 98 ALA A CA 1
ATOM 656 C C . ALA A 1 98 ? -1.975 5.831 17.901 1.00 90.44 98 ALA A C 1
ATOM 658 O O . ALA A 1 98 ? -2.989 5.191 18.161 1.00 90.44 98 ALA A O 1
ATOM 659 N N . SER A 1 99 ? -2.025 7.056 17.363 1.00 90.88 99 SER A N 1
ATOM 660 C CA . SER A 1 99 ? -3.278 7.775 17.079 1.00 90.88 99 SER A CA 1
ATOM 661 C C . SER A 1 99 ? -4.208 7.042 16.109 1.00 90.88 99 SER A C 1
ATOM 663 O O . SER A 1 99 ? -5.406 7.302 16.096 1.00 90.88 99 SER A O 1
ATOM 665 N N . ILE A 1 100 ? -3.664 6.128 15.303 1.00 88.69 100 ILE A N 1
ATOM 666 C CA . ILE A 1 100 ? -4.415 5.320 14.340 1.00 88.69 100 ILE A CA 1
ATOM 667 C C . ILE A 1 100 ? -4.270 3.815 14.595 1.00 88.69 100 ILE A C 1
ATOM 669 O O . ILE A 1 100 ? -4.540 3.021 13.698 1.00 88.69 100 ILE A O 1
ATOM 673 N N . GLY A 1 101 ? -3.763 3.423 15.769 1.00 90.56 101 GLY A N 1
ATOM 674 C CA . GLY A 1 101 ? -3.538 2.021 16.125 1.00 90.56 101 GLY A CA 1
ATOM 675 C C . GLY A 1 101 ? -2.501 1.296 15.259 1.00 90.56 101 GLY A C 1
ATOM 676 O O . GLY A 1 101 ? -2.453 0.069 15.278 1.00 90.56 101 GLY A O 1
ATOM 677 N N . ARG A 1 102 ? -1.671 2.014 14.487 1.00 94.56 102 ARG A N 1
ATOM 678 C CA . ARG A 1 102 ? -0.648 1.404 13.626 1.00 94.56 102 ARG A CA 1
ATOM 679 C C . ARG A 1 102 ? 0.570 1.031 14.457 1.00 94.56 102 ARG A C 1
ATOM 681 O O . ARG A 1 102 ? 1.172 1.898 15.087 1.00 94.56 102 ARG A O 1
ATOM 688 N N . THR A 1 103 ? 0.963 -0.235 14.429 1.00 94.69 103 THR A N 1
ATOM 689 C CA . THR A 1 103 ? 2.099 -0.763 15.198 1.00 94.69 103 THR A CA 1
ATOM 690 C C . THR A 1 103 ? 3.403 -0.747 14.403 1.00 94.69 103 THR A C 1
ATOM 692 O O . THR A 1 103 ? 4.476 -0.701 14.998 1.00 94.69 103 THR A O 1
ATOM 695 N N . GLY A 1 104 ? 3.331 -0.692 13.074 1.00 93.50 104 GLY A N 1
ATOM 696 C CA . GLY A 1 104 ? 4.482 -0.493 12.201 1.00 93.50 104 GLY A CA 1
ATOM 697 C C . GLY A 1 104 ? 4.065 -0.296 10.748 1.00 93.50 104 GLY A C 1
ATOM 698 O O . GLY A 1 104 ? 2.932 -0.593 10.365 1.00 93.50 104 GLY A O 1
ATOM 699 N N . ARG A 1 105 ? 4.976 0.236 9.932 1.00 95.00 105 ARG A N 1
ATOM 700 C CA . ARG A 1 105 ? 4.829 0.261 8.474 1.00 95.00 105 ARG A CA 1
ATOM 701 C C . ARG A 1 105 ? 6.187 0.109 7.816 1.00 95.00 105 ARG A C 1
ATOM 703 O O . ARG A 1 105 ? 7.148 0.740 8.242 1.00 95.00 105 ARG A O 1
ATOM 710 N N . VAL A 1 106 ? 6.230 -0.659 6.741 1.00 96.50 106 VAL A N 1
ATOM 711 C CA . VAL A 1 106 ? 7.340 -0.661 5.788 1.00 96.50 106 VAL A CA 1
ATOM 712 C C . VAL A 1 106 ? 6.803 -0.302 4.413 1.00 96.50 106 VAL A C 1
ATOM 714 O O . VAL A 1 106 ? 5.662 -0.636 4.085 1.00 96.50 106 VAL A O 1
ATOM 717 N N . ALA A 1 107 ? 7.591 0.415 3.626 1.00 95.50 107 ALA A N 1
ATOM 718 C CA . ALA A 1 107 ? 7.291 0.706 2.235 1.00 95.50 107 ALA A CA 1
ATOM 719 C C . ALA A 1 107 ? 8.520 0.431 1.381 1.00 95.50 107 ALA A C 1
ATOM 721 O O . ALA A 1 107 ? 9.636 0.774 1.760 1.00 95.50 107 ALA A O 1
ATOM 722 N N . CYS A 1 108 ? 8.277 -0.169 0.228 1.00 93.75 108 CYS A N 1
ATOM 723 C CA . CYS A 1 108 ? 9.263 -0.409 -0.798 1.00 93.75 108 CYS A CA 1
ATOM 724 C C . CYS A 1 108 ? 8.826 0.257 -2.080 1.00 93.75 108 CYS A C 1
ATOM 726 O O . CYS A 1 108 ? 7.747 -0.034 -2.600 1.00 93.75 108 CYS A O 1
ATOM 728 N N . VAL A 1 109 ? 9.680 1.134 -2.583 1.00 91.88 109 VAL A N 1
ATOM 729 C CA . VAL A 1 109 ? 9.508 1.766 -3.880 1.00 91.88 109 VAL A CA 1
ATOM 730 C C . VAL A 1 109 ? 10.406 1.043 -4.874 1.00 91.88 109 VAL A C 1
ATOM 732 O O . VAL A 1 109 ? 11.605 0.905 -4.660 1.00 91.88 109 VAL A O 1
ATOM 735 N N . PHE A 1 110 ? 9.816 0.569 -5.961 1.00 89.25 110 PHE A N 1
ATOM 736 C CA . PHE A 1 110 ? 10.468 -0.169 -7.030 1.00 89.25 110 PHE A CA 1
ATOM 737 C C . PHE A 1 110 ? 10.500 0.662 -8.306 1.00 89.25 110 PHE A C 1
ATOM 739 O O . PHE A 1 110 ? 9.619 1.490 -8.556 1.00 89.25 110 PHE A O 1
ATOM 746 N N . GLY A 1 111 ? 11.500 0.400 -9.143 1.00 86.25 111 GLY A N 1
ATOM 747 C CA . GLY A 1 111 ? 11.675 1.139 -10.388 1.00 86.25 111 GLY A CA 1
ATOM 748 C C . GLY A 1 111 ? 12.395 2.469 -10.182 1.00 86.25 111 GLY A C 1
ATOM 749 O O . GLY A 1 111 ? 12.230 3.373 -10.996 1.00 86.25 111 GLY A O 1
ATOM 750 N N . VAL A 1 112 ? 13.134 2.640 -9.076 1.00 84.62 112 VAL A N 1
ATOM 751 C CA . VAL A 1 112 ? 13.883 3.882 -8.865 1.00 84.62 112 VAL A CA 1
ATOM 752 C C . VAL A 1 112 ? 15.109 3.892 -9.782 1.00 84.62 112 VAL A C 1
ATOM 754 O O . VAL A 1 112 ? 15.974 3.023 -9.719 1.00 84.62 112 VAL A O 1
ATOM 757 N N . GLY A 1 113 ? 15.159 4.862 -10.687 1.00 83.00 113 GLY A N 1
ATOM 758 C CA . GLY A 1 113 ? 16.323 5.178 -11.505 1.00 83.00 113 GLY A CA 1
ATOM 759 C C . GLY A 1 113 ? 17.018 6.451 -11.033 1.00 83.00 113 GLY A C 1
ATOM 760 O O . GLY A 1 113 ? 16.455 7.233 -10.263 1.00 83.00 113 GLY A O 1
ATOM 761 N N . LEU A 1 114 ? 18.233 6.665 -11.534 1.00 81.56 114 LEU A N 1
ATOM 762 C CA . LEU A 1 114 ? 18.903 7.961 -11.482 1.00 81.56 114 LEU A CA 1
ATOM 763 C C . LEU A 1 114 ? 18.736 8.652 -12.832 1.00 81.56 114 LEU A C 1
ATOM 765 O O . LEU A 1 114 ? 18.894 8.015 -13.876 1.00 81.56 114 LEU A O 1
ATOM 769 N N . ASP A 1 115 ? 18.423 9.942 -12.815 1.00 80.50 115 ASP A N 1
ATOM 770 C CA . ASP A 1 115 ? 18.479 10.760 -14.021 1.00 80.50 115 ASP A CA 1
ATOM 771 C C . ASP A 1 115 ? 19.931 11.124 -14.394 1.00 80.50 115 ASP A C 1
ATOM 773 O O . ASP A 1 115 ? 20.895 10.778 -13.704 1.00 80.50 115 ASP A O 1
ATOM 777 N N . SER A 1 116 ? 20.107 11.841 -15.507 1.00 80.69 116 SER A N 1
ATOM 778 C CA . SER A 1 116 ? 21.426 12.278 -15.990 1.00 80.69 116 SER A CA 1
ATOM 779 C C . SER A 1 116 ? 22.164 13.227 -15.033 1.00 80.69 116 SER A C 1
ATOM 781 O O . SER A 1 116 ? 23.350 13.482 -15.237 1.00 80.69 116 SER A O 1
ATOM 783 N N . PHE A 1 117 ? 21.489 13.744 -14.003 1.00 85.19 117 PHE A N 1
ATOM 784 C CA . PHE A 1 117 ? 22.038 14.621 -12.971 1.00 85.19 117 PHE A CA 1
ATOM 785 C C . PHE A 1 117 ? 22.238 13.899 -11.630 1.00 85.19 117 PHE A C 1
ATOM 787 O O . PHE A 1 117 ? 22.621 14.532 -10.646 1.00 85.19 117 PHE A O 1
ATOM 794 N N . GLY A 1 118 ? 22.009 12.582 -11.581 1.00 80.69 118 GLY A N 1
ATOM 795 C CA . GLY A 1 118 ? 22.153 11.771 -10.374 1.00 80.69 118 GLY A CA 1
ATOM 796 C C . GLY A 1 118 ? 21.008 11.933 -9.373 1.00 80.69 118 GLY A C 1
ATOM 797 O O . GLY A 1 118 ? 21.164 11.531 -8.221 1.00 80.69 118 GLY A O 1
ATOM 798 N N . GLN A 1 119 ? 19.873 12.508 -9.778 1.00 82.81 119 GLN A N 1
ATOM 799 C CA . GLN A 1 119 ? 18.691 12.608 -8.926 1.00 82.81 119 GLN A CA 1
ATOM 800 C C . GLN A 1 119 ? 17.857 11.333 -9.007 1.00 82.81 119 GLN A C 1
ATOM 802 O O . GLN A 1 119 ? 17.667 10.760 -10.081 1.00 82.81 119 GLN A O 1
ATOM 807 N N . GLN A 1 120 ? 17.339 10.893 -7.860 1.00 82.62 120 GLN A N 1
ATOM 808 C CA . GLN A 1 120 ? 16.481 9.714 -7.789 1.00 82.62 120 GLN A CA 1
ATOM 809 C C . GLN A 1 120 ? 15.085 10.020 -8.335 1.00 82.62 120 GLN A C 1
ATOM 811 O O . GLN A 1 120 ? 14.424 10.970 -7.916 1.00 82.62 120 GLN A O 1
ATOM 816 N N . SER A 1 121 ? 14.614 9.178 -9.251 1.00 82.75 121 SER A N 1
ATOM 817 C CA . SER A 1 121 ? 13.223 9.193 -9.706 1.00 82.75 121 SER A CA 1
ATOM 818 C C . SER A 1 121 ? 12.267 8.798 -8.571 1.00 82.75 121 SER A C 1
ATOM 820 O O . SER A 1 121 ? 12.646 8.062 -7.662 1.00 82.75 121 SER A O 1
ATOM 822 N N . ALA A 1 122 ? 10.995 9.183 -8.680 1.00 80.50 122 ALA A N 1
ATOM 823 C CA . ALA A 1 122 ? 9.959 8.856 -7.694 1.00 80.50 122 ALA A CA 1
ATOM 824 C C . ALA A 1 122 ? 9.564 7.359 -7.629 1.00 80.50 122 ALA A C 1
ATOM 826 O O . ALA A 1 122 ? 8.702 7.000 -6.820 1.00 80.50 122 ALA A O 1
ATOM 827 N N . GLY A 1 123 ? 10.151 6.512 -8.482 1.00 83.25 123 GLY A N 1
ATOM 828 C CA . GLY A 1 123 ? 9.813 5.099 -8.638 1.00 83.25 123 GLY A CA 1
ATOM 829 C C . GLY A 1 123 ? 8.454 4.855 -9.295 1.00 83.25 123 GLY A C 1
ATOM 830 O O . GLY A 1 123 ? 7.556 5.701 -9.280 1.00 83.25 123 GLY A O 1
ATOM 831 N N . GLU A 1 124 ? 8.302 3.670 -9.879 1.00 82.88 124 GLU A N 1
ATOM 832 C CA . GLU A 1 124 ? 7.114 3.295 -10.651 1.00 82.88 124 GLU A CA 1
ATOM 833 C C . GLU A 1 124 ? 6.033 2.647 -9.784 1.00 82.88 124 GLU A C 1
ATOM 835 O O . GLU A 1 124 ? 4.842 2.900 -9.979 1.00 82.88 124 GLU A O 1
ATOM 840 N N . VAL A 1 125 ? 6.435 1.835 -8.802 1.00 86.38 125 VAL A N 1
ATOM 841 C CA . VAL A 1 125 ? 5.516 1.080 -7.939 1.00 86.38 125 VAL A CA 1
ATOM 842 C C . VAL A 1 125 ? 5.940 1.208 -6.486 1.00 86.38 125 VAL A C 1
ATOM 844 O O . VAL A 1 125 ? 7.100 1.001 -6.158 1.00 86.38 125 VAL A O 1
ATOM 847 N N . GLU A 1 126 ? 4.987 1.489 -5.602 1.00 91.12 126 GLU A N 1
ATOM 848 C CA . GLU A 1 126 ? 5.184 1.418 -4.154 1.00 91.12 126 GLU A CA 1
ATOM 849 C C . GLU A 1 126 ? 4.343 0.275 -3.588 1.00 91.12 126 GLU A C 1
ATOM 851 O O . GLU A 1 126 ? 3.128 0.232 -3.788 1.00 91.12 126 GLU A O 1
ATOM 856 N N . VAL A 1 127 ? 4.981 -0.623 -2.843 1.00 91.81 127 VAL A N 1
ATOM 857 C CA . VAL A 1 127 ? 4.315 -1.652 -2.042 1.00 91.81 127 VAL A CA 1
ATOM 858 C C . VAL A 1 127 ? 4.558 -1.323 -0.582 1.00 91.81 127 VAL A C 1
ATOM 860 O O . VAL A 1 127 ? 5.701 -1.161 -0.166 1.00 91.81 127 VAL A O 1
ATOM 863 N N . SER A 1 128 ? 3.498 -1.235 0.217 1.00 93.94 128 SER A N 1
ATOM 864 C CA . SER A 1 128 ? 3.645 -0.984 1.650 1.00 93.94 128 SER A CA 1
ATOM 865 C C . SER A 1 128 ? 2.828 -1.955 2.481 1.00 93.94 128 SER A C 1
ATOM 867 O O . SER A 1 128 ? 1.673 -2.223 2.157 1.00 93.94 128 SER A O 1
ATOM 869 N N . ILE A 1 129 ? 3.423 -2.439 3.569 1.00 94.31 129 ILE A N 1
ATOM 870 C CA . ILE A 1 129 ? 2.757 -3.265 4.575 1.00 94.31 129 ILE A CA 1
ATOM 871 C C . ILE A 1 129 ? 2.658 -2.446 5.851 1.00 94.31 129 ILE A C 1
ATOM 873 O O . ILE A 1 129 ? 3.648 -1.889 6.322 1.00 94.31 129 ILE A O 1
ATOM 877 N N . SER A 1 130 ? 1.454 -2.366 6.408 1.00 93.69 130 SER A N 1
ATOM 878 C CA . SER A 1 130 ? 1.200 -1.732 7.701 1.00 93.69 130 SER A CA 1
ATOM 879 C C . SER A 1 130 ? 0.576 -2.745 8.647 1.00 93.69 130 SER A C 1
ATOM 881 O O . SER A 1 130 ? -0.377 -3.425 8.276 1.00 93.69 130 SER A O 1
ATOM 883 N N . THR A 1 131 ? 1.094 -2.820 9.866 1.00 94.00 131 THR A N 1
ATOM 884 C CA . THR A 1 131 ? 0.529 -3.627 10.949 1.00 94.00 131 THR A CA 1
ATOM 885 C C . THR A 1 131 ? -0.258 -2.744 11.908 1.00 94.00 131 THR A C 1
ATOM 887 O O . THR A 1 131 ? 0.064 -1.570 12.112 1.00 94.00 131 THR A O 1
ATOM 890 N N . TYR A 1 132 ? -1.308 -3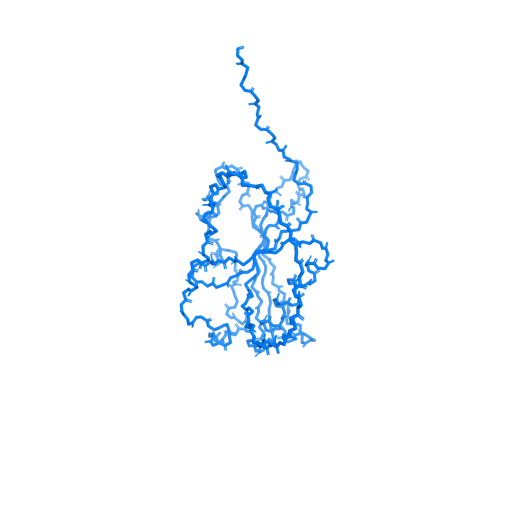.311 12.497 1.00 93.12 132 TYR A N 1
ATOM 891 C CA . TYR A 1 132 ? -2.229 -2.614 13.392 1.00 93.12 132 TYR A CA 1
ATOM 892 C C . TYR A 1 132 ? -2.438 -3.406 14.682 1.00 93.12 132 TYR A C 1
ATOM 894 O O . TYR A 1 132 ? -2.100 -4.586 14.754 1.00 93.12 132 TYR A O 1
ATOM 902 N N . LEU A 1 133 ? -2.981 -2.748 15.708 1.00 91.19 133 LEU A N 1
ATOM 903 C CA . LEU A 1 133 ? -3.332 -3.381 16.983 1.00 91.19 133 LEU A CA 1
ATOM 904 C C . LEU A 1 133 ? -4.435 -4.433 16.828 1.00 91.19 133 LEU A C 1
ATOM 906 O O . LEU A 1 133 ? -4.454 -5.413 17.569 1.00 91.19 133 LEU A O 1
ATOM 910 N N . SER A 1 134 ? -5.345 -4.235 15.874 1.00 89.38 134 SER A N 1
ATOM 911 C CA . SER A 1 134 ? -6.441 -5.155 15.595 1.00 89.38 134 SER A CA 1
ATOM 912 C C . SER A 1 134 ? -6.741 -5.253 14.098 1.00 89.38 134 SER A C 1
ATOM 914 O O . SER A 1 134 ? -6.467 -4.333 13.322 1.00 89.38 134 SER A O 1
ATOM 916 N N . ALA A 1 135 ? -7.357 -6.365 13.688 1.00 89.38 135 ALA A N 1
ATOM 917 C CA . ALA A 1 135 ? -7.835 -6.535 12.317 1.00 89.38 135 ALA A CA 1
ATOM 918 C C . ALA A 1 135 ? -8.925 -5.509 11.956 1.00 89.38 135 AL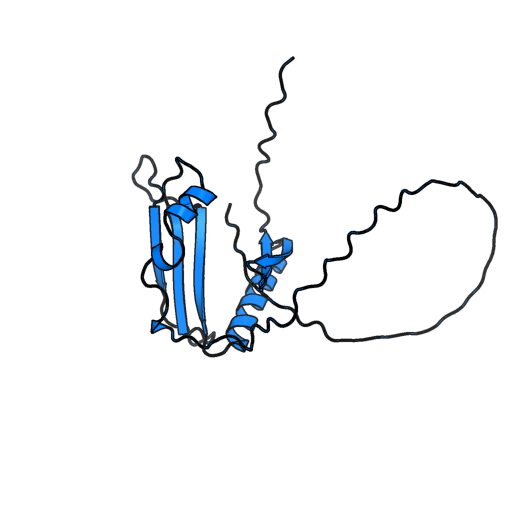A A C 1
ATOM 920 O O . ALA A 1 135 ? -8.979 -5.046 10.819 1.00 89.38 135 ALA A O 1
ATOM 921 N N . SER A 1 136 ? -9.757 -5.103 12.921 1.00 89.31 136 SER A N 1
ATOM 922 C CA . SER A 1 136 ? -10.753 -4.044 12.722 1.00 89.31 136 SER A CA 1
ATOM 923 C C . SER A 1 136 ? -10.115 -2.692 12.412 1.00 89.31 136 SER A C 1
ATOM 925 O O . SER A 1 136 ? -10.598 -2.006 11.516 1.00 89.31 136 SER A O 1
ATOM 927 N N . ASP A 1 137 ? -9.012 -2.332 13.078 1.00 90.31 137 ASP A N 1
ATOM 928 C CA . ASP A 1 137 ? -8.295 -1.084 12.784 1.00 90.31 137 ASP A CA 1
ATOM 929 C C . ASP A 1 137 ? -7.693 -1.124 11.377 1.00 90.31 137 ASP A C 1
ATOM 931 O O . ASP A 1 137 ? -7.795 -0.155 10.626 1.00 90.31 137 ASP A O 1
ATOM 935 N N . ALA A 1 138 ? -7.116 -2.266 10.988 1.00 90.75 138 ALA A N 1
ATOM 936 C CA . ALA A 1 138 ? -6.554 -2.456 9.655 1.00 90.75 138 ALA A CA 1
ATOM 937 C C . ALA A 1 138 ? -7.621 -2.316 8.556 1.00 90.75 138 ALA A C 1
ATOM 939 O O . ALA A 1 138 ? -7.433 -1.564 7.598 1.00 90.75 138 ALA A O 1
ATOM 940 N N . VAL A 1 139 ? -8.758 -3.005 8.711 1.00 90.31 139 VAL A N 1
ATOM 941 C CA . VAL A 1 139 ? -9.883 -2.946 7.764 1.00 90.31 139 VAL A CA 1
ATOM 942 C C . VAL A 1 139 ? -10.491 -1.545 7.719 1.00 90.31 139 VAL A C 1
ATOM 944 O O . VAL A 1 139 ? -10.784 -1.043 6.631 1.00 90.31 139 VAL A O 1
ATOM 947 N N . GLY A 1 140 ? -10.640 -0.895 8.877 1.00 91.62 140 GLY A N 1
ATOM 948 C CA . GLY A 1 140 ? -11.116 0.483 8.977 1.00 91.62 140 GLY A CA 1
ATOM 949 C C . GLY A 1 140 ? -10.224 1.437 8.190 1.00 91.62 140 GLY A C 1
ATOM 950 O O . GLY A 1 140 ? -10.703 2.140 7.312 1.00 91.62 140 GLY A O 1
ATOM 951 N N . ARG A 1 141 ? -8.904 1.377 8.394 1.00 92.19 141 ARG A N 1
ATOM 952 C CA . ARG A 1 141 ? -7.938 2.223 7.675 1.00 92.19 141 ARG A CA 1
ATOM 953 C C . ARG A 1 141 ? -7.913 1.987 6.172 1.00 92.19 141 ARG A C 1
ATOM 955 O O . ARG A 1 141 ? -7.801 2.946 5.410 1.00 92.19 141 ARG A O 1
ATOM 962 N N . ALA A 1 142 ? -8.004 0.733 5.737 1.00 90.75 142 ALA A N 1
ATOM 963 C CA . ALA A 1 142 ? -8.081 0.423 4.316 1.00 90.75 142 ALA A CA 1
ATOM 964 C C . ALA A 1 142 ? -9.362 1.010 3.694 1.00 90.75 142 ALA A C 1
ATOM 966 O O . ALA A 1 142 ? -9.303 1.606 2.620 1.00 90.75 142 ALA A O 1
ATOM 967 N N . SER A 1 143 ? -10.491 0.915 4.403 1.00 91.44 143 SER A N 1
ATOM 968 C CA . SER A 1 143 ? -11.774 1.490 3.975 1.00 91.44 143 SER A CA 1
ATOM 969 C C . SER A 1 143 ? -11.734 3.020 3.940 1.00 91.44 143 SER A C 1
ATOM 971 O O . SER A 1 143 ? -12.127 3.602 2.932 1.00 91.44 143 SER A O 1
ATOM 973 N N . ASP A 1 144 ? -11.183 3.653 4.984 1.00 93.38 144 ASP A N 1
ATOM 974 C CA . ASP A 1 144 ? -10.994 5.108 5.076 1.00 93.38 144 ASP A CA 1
ATOM 975 C C . ASP A 1 144 ? -10.165 5.625 3.890 1.00 93.38 144 ASP A C 1
ATOM 977 O O . ASP A 1 144 ? -10.501 6.641 3.291 1.00 93.38 144 ASP A O 1
ATOM 981 N N . THR A 1 145 ? -9.103 4.901 3.514 1.00 91.62 145 THR A N 1
ATOM 982 C CA . THR A 1 145 ? -8.224 5.287 2.398 1.00 91.62 145 THR A CA 1
ATOM 983 C C . THR A 1 145 ? -8.960 5.205 1.061 1.00 91.62 145 THR A C 1
ATOM 985 O O . THR A 1 145 ? -8.960 6.163 0.299 1.00 91.62 145 THR A O 1
ATOM 988 N N . VAL A 1 146 ? -9.650 4.089 0.791 1.00 93.00 146 VAL A N 1
ATOM 989 C CA . VAL A 1 146 ? -10.448 3.927 -0.437 1.00 93.00 146 VAL A CA 1
ATOM 990 C C . VAL A 1 146 ? -11.530 5.003 -0.534 1.00 93.00 146 VAL A C 1
ATOM 992 O O . VAL A 1 146 ? -11.764 5.544 -1.617 1.00 93.00 146 VAL A O 1
ATOM 995 N N . GLN A 1 147 ? -12.195 5.319 0.580 1.00 92.88 147 GLN A N 1
ATOM 996 C CA . GLN A 1 147 ? -13.198 6.376 0.627 1.00 92.88 147 GLN A CA 1
ATOM 997 C C . GLN A 1 147 ? -12.574 7.743 0.338 1.00 92.88 147 GLN A C 1
ATOM 999 O O . GLN A 1 147 ? -13.074 8.451 -0.532 1.00 92.88 147 GLN A O 1
ATOM 1004 N N . GLN A 1 148 ? -11.470 8.084 1.004 1.00 93.56 148 GLN A N 1
ATOM 1005 C CA . GLN A 1 148 ? -10.765 9.347 0.798 1.00 93.56 148 GLN A CA 1
ATOM 1006 C C . GLN A 1 148 ? -10.316 9.516 -0.663 1.00 93.56 148 GLN A C 1
ATOM 1008 O O . GLN A 1 148 ? -10.511 10.583 -1.244 1.00 93.56 148 GLN A O 1
ATOM 1013 N N . ASP A 1 149 ? -9.779 8.465 -1.284 1.00 92.06 149 ASP A N 1
ATOM 1014 C CA . ASP A 1 149 ? -9.362 8.505 -2.689 1.00 92.06 149 ASP A CA 1
ATOM 1015 C C . ASP A 1 149 ? -10.570 8.642 -3.631 1.00 92.06 149 ASP A C 1
ATOM 1017 O O . ASP A 1 149 ? -10.526 9.379 -4.619 1.00 92.06 149 ASP A O 1
ATOM 1021 N N . SER A 1 150 ? -11.686 7.979 -3.313 1.00 92.12 150 SER A N 1
ATOM 1022 C CA . SER A 1 150 ? -12.936 8.104 -4.077 1.00 92.12 150 SER A CA 1
ATOM 1023 C C . SER A 1 150 ? -13.512 9.521 -3.992 1.00 92.12 150 SER A C 1
ATOM 1025 O O . SER A 1 150 ? -13.942 10.076 -5.002 1.00 92.12 150 SER A O 1
ATOM 1027 N N . GLU A 1 151 ? -13.487 10.133 -2.806 1.00 92.38 151 GLU A N 1
ATOM 1028 C CA . GLU A 1 151 ? -13.890 11.528 -2.579 1.00 92.38 151 GLU A CA 1
ATOM 1029 C C . GLU A 1 151 ? -12.965 12.516 -3.308 1.00 92.38 151 GLU A C 1
ATOM 1031 O O . GLU A 1 151 ? -13.416 13.570 -3.757 1.00 92.38 151 GLU A O 1
ATOM 1036 N N . ALA A 1 152 ? -11.697 12.144 -3.513 1.00 92.00 152 ALA A N 1
ATOM 1037 C CA . ALA A 1 152 ? -10.746 12.868 -4.355 1.00 92.00 152 ALA A CA 1
ATOM 1038 C C . ALA A 1 152 ? -10.941 12.627 -5.870 1.00 92.00 152 ALA A C 1
ATOM 1040 O O . ALA A 1 152 ? -10.184 13.158 -6.684 1.00 92.00 152 ALA A O 1
ATOM 1041 N N . GLY A 1 153 ? -11.962 11.863 -6.273 1.00 91.31 153 GLY A N 1
ATOM 1042 C CA . GLY A 1 153 ? -12.331 11.632 -7.672 1.00 91.31 153 GLY A CA 1
ATOM 1043 C C . GLY A 1 153 ? -11.715 10.385 -8.310 1.00 91.31 153 GLY A C 1
ATOM 1044 O O . GLY A 1 153 ? -11.850 10.204 -9.526 1.00 91.31 153 GLY A O 1
ATOM 1045 N N . ALA A 1 154 ? -11.057 9.518 -7.534 1.00 93.56 154 ALA A N 1
ATOM 1046 C CA . ALA A 1 154 ? -10.588 8.228 -8.025 1.00 93.56 154 ALA A CA 1
ATOM 1047 C C . ALA A 1 154 ? -11.760 7.296 -8.373 1.00 93.56 154 ALA A C 1
ATOM 1049 O O . ALA A 1 154 ? -12.822 7.316 -7.752 1.00 93.56 154 ALA A O 1
ATOM 1050 N N . THR A 1 155 ? -11.556 6.435 -9.368 1.00 92.31 155 THR A N 1
ATOM 1051 C CA . THR A 1 155 ? -12.489 5.350 -9.692 1.00 92.31 155 THR A CA 1
ATOM 1052 C C . THR A 1 155 ? -12.099 4.101 -8.917 1.00 92.31 155 THR A C 1
ATOM 1054 O O . THR A 1 155 ? -10.923 3.741 -8.877 1.00 92.31 155 THR A O 1
ATOM 1057 N N . THR A 1 156 ? -13.077 3.410 -8.334 1.00 91.06 156 THR A N 1
ATOM 1058 C CA . THR A 1 156 ? -12.841 2.181 -7.572 1.00 91.06 156 THR A CA 1
ATOM 1059 C C . THR A 1 156 ? -13.487 0.972 -8.235 1.00 91.06 156 THR A C 1
ATOM 1061 O O . THR A 1 156 ? -14.560 1.059 -8.833 1.00 91.06 156 THR A O 1
ATOM 1064 N N . ALA A 1 157 ? -12.823 -0.178 -8.145 1.00 91.06 157 ALA A N 1
ATOM 1065 C CA . ALA A 1 157 ? -13.338 -1.449 -8.634 1.00 91.06 157 ALA A CA 1
ATOM 1066 C C . ALA A 1 157 ? -12.977 -2.577 -7.668 1.00 91.06 157 ALA A C 1
ATOM 1068 O O . ALA A 1 157 ? -11.851 -2.657 -7.184 1.00 91.06 157 ALA A O 1
ATOM 1069 N N . GLN A 1 158 ? -13.926 -3.476 -7.414 1.00 88.62 158 GLN A N 1
ATOM 1070 C CA . GLN A 1 158 ? -13.660 -4.695 -6.657 1.00 88.62 158 GLN A CA 1
ATOM 1071 C C . GLN A 1 158 ? -12.993 -5.728 -7.569 1.00 88.62 158 GLN A C 1
ATOM 1073 O O . GLN A 1 158 ? -13.494 -6.042 -8.648 1.00 88.62 158 GLN A O 1
ATOM 1078 N N . ILE A 1 159 ? -11.856 -6.248 -7.127 1.00 91.62 159 ILE A N 1
ATOM 1079 C CA . ILE A 1 159 ? -11.033 -7.241 -7.813 1.00 91.62 159 ILE A CA 1
ATOM 1080 C C . ILE A 1 159 ? -10.709 -8.396 -6.858 1.00 91.62 159 ILE A C 1
ATOM 1082 O O . ILE A 1 159 ? -11.040 -8.367 -5.673 1.00 91.62 159 ILE A O 1
ATOM 1086 N N . SER A 1 160 ? -10.043 -9.431 -7.366 1.00 85.81 160 SER A N 1
ATOM 1087 C CA . SER A 1 160 ? -9.459 -10.470 -6.522 1.00 85.81 160 SER A CA 1
ATOM 1088 C C . SER A 1 160 ? -7.980 -10.651 -6.834 1.00 85.81 160 SER A C 1
ATOM 1090 O O . SER A 1 160 ? -7.593 -10.705 -7.999 1.00 85.81 160 SER A O 1
ATOM 1092 N N . VAL A 1 161 ? -7.162 -10.758 -5.787 1.00 84.44 161 VAL A N 1
ATOM 1093 C CA . VAL A 1 161 ? -5.717 -10.999 -5.869 1.00 84.44 161 VAL A CA 1
ATOM 1094 C C . VAL A 1 161 ? -5.421 -12.295 -5.127 1.00 84.44 161 VAL A C 1
ATOM 1096 O O . VAL A 1 161 ? -5.657 -12.395 -3.926 1.00 84.44 161 VAL A O 1
ATOM 1099 N N . GLY A 1 162 ? -4.967 -13.325 -5.846 1.00 82.50 162 GLY A N 1
ATOM 1100 C CA . GLY A 1 162 ? -4.686 -14.636 -5.246 1.00 82.50 162 GLY A CA 1
ATOM 1101 C C . GLY A 1 162 ? -5.898 -15.292 -4.566 1.00 82.50 162 GLY A C 1
ATOM 1102 O O . GLY A 1 162 ? -5.722 -16.049 -3.622 1.00 82.50 162 GLY A O 1
ATOM 1103 N N . GLY A 1 163 ? -7.126 -14.978 -5.000 1.00 81.75 163 GLY A N 1
ATOM 1104 C CA . GLY A 1 163 ? -8.363 -15.470 -4.375 1.00 81.75 163 GLY A CA 1
ATOM 1105 C C . GLY A 1 163 ? -8.851 -14.645 -3.178 1.00 81.75 163 GLY A C 1
ATOM 1106 O O . GLY A 1 163 ? -9.920 -14.931 -2.643 1.00 81.75 163 GLY A O 1
ATOM 1107 N N . HIS A 1 164 ? -8.125 -13.595 -2.787 1.00 83.06 164 HIS A N 1
ATOM 1108 C CA . HIS A 1 164 ? -8.538 -12.653 -1.746 1.00 83.06 164 HIS A CA 1
ATOM 1109 C C . HIS A 1 164 ? -9.252 -11.445 -2.367 1.00 83.06 164 HIS A C 1
ATOM 1111 O O . HIS A 1 164 ? -8.850 -11.006 -3.449 1.00 83.06 164 HIS A O 1
ATOM 1117 N N . PRO A 1 165 ? -10.316 -10.910 -1.743 1.00 84.12 165 PRO A N 1
ATOM 1118 C CA . PRO A 1 165 ? -10.985 -9.706 -2.221 1.00 84.12 165 PRO A CA 1
ATOM 1119 C C . PRO A 1 165 ? -10.044 -8.511 -2.104 1.00 84.12 165 PRO A C 1
ATOM 1121 O O . PRO A 1 165 ? -9.377 -8.352 -1.082 1.00 84.12 165 PRO A O 1
ATOM 1124 N N . ALA A 1 166 ? -10.008 -7.664 -3.129 1.00 88.56 166 ALA A N 1
ATOM 1125 C CA . ALA A 1 166 ? -9.284 -6.413 -3.064 1.00 88.56 166 ALA A CA 1
ATOM 1126 C C . ALA A 1 166 ? -9.969 -5.267 -3.811 1.00 88.56 166 ALA A C 1
ATOM 1128 O O . ALA A 1 166 ? -10.745 -5.503 -4.727 1.00 88.56 166 ALA A O 1
ATOM 1129 N N . THR A 1 167 ? -9.644 -4.025 -3.461 1.00 91.88 167 THR A N 1
ATOM 1130 C CA . THR A 1 167 ? -10.128 -2.830 -4.154 1.00 91.88 167 THR A CA 1
ATOM 1131 C C . THR A 1 167 ? -9.006 -2.241 -4.999 1.00 91.88 167 THR A C 1
ATOM 1133 O O . THR A 1 167 ? -7.930 -1.885 -4.517 1.00 91.88 167 THR A O 1
ATOM 1136 N N . LEU A 1 168 ? -9.262 -2.129 -6.293 1.00 91.19 168 LEU A N 1
ATOM 1137 C CA . LEU A 1 168 ? -8.455 -1.337 -7.200 1.00 91.19 168 LEU A CA 1
ATOM 1138 C C . LEU A 1 168 ? -8.932 0.111 -7.120 1.00 91.19 168 LEU A C 1
ATOM 1140 O O . LEU A 1 168 ? -10.108 0.378 -7.365 1.00 91.19 168 LEU A O 1
ATOM 1144 N N . VAL A 1 169 ? -8.018 1.025 -6.809 1.00 90.62 169 VAL A N 1
ATOM 1145 C CA . VAL A 1 169 ? -8.257 2.468 -6.844 1.00 90.62 169 VAL A CA 1
ATOM 1146 C C . VAL A 1 169 ? -7.443 3.049 -7.998 1.00 90.62 169 VAL A C 1
ATOM 1148 O O . VAL A 1 169 ? -6.239 2.809 -8.101 1.00 90.62 169 VAL A O 1
ATOM 1151 N N . VAL A 1 170 ? -8.106 3.780 -8.891 1.00 90.75 170 VAL A N 1
ATOM 1152 C CA . VAL A 1 170 ? -7.490 4.442 -10.045 1.00 90.75 170 VAL A CA 1
ATOM 1153 C C . VAL A 1 170 ? -7.740 5.937 -9.926 1.00 90.75 170 VAL A C 1
ATOM 1155 O O . VAL A 1 170 ? -8.847 6.414 -10.175 1.00 90.75 170 VAL A O 1
ATOM 1158 N N . GLU A 1 171 ? -6.712 6.679 -9.528 1.00 86.94 171 GLU A N 1
ATOM 1159 C CA . GLU A 1 171 ? -6.749 8.141 -9.482 1.00 86.94 171 GLU A CA 1
ATOM 1160 C C . GLU A 1 171 ? -6.931 8.722 -10.894 1.00 86.94 171 GLU A C 1
ATOM 1162 O O . GLU A 1 171 ? -6.437 8.166 -11.881 1.00 86.94 171 GLU A O 1
ATOM 1167 N N . GLN A 1 172 ? -7.610 9.869 -11.005 1.00 72.69 172 GLN A N 1
ATOM 1168 C CA . GLN A 1 172 ? -7.679 10.618 -12.262 1.00 72.69 172 GLN A CA 1
ATOM 1169 C C . GLN A 1 172 ? -6.327 11.279 -12.563 1.00 72.69 172 GLN A C 1
ATOM 1171 O O . GLN A 1 172 ? -6.110 12.460 -12.312 1.00 72.69 172 GLN A O 1
ATOM 1176 N N . GLY A 1 173 ? -5.401 10.500 -13.117 1.00 59.06 173 GLY A N 1
ATOM 1177 C CA . GLY A 1 173 ? -4.236 11.010 -13.828 1.00 59.06 173 GLY A CA 1
ATOM 1178 C C . GLY A 1 173 ? -4.552 11.119 -15.316 1.00 59.06 173 GLY A C 1
ATOM 1179 O O . GLY A 1 173 ? -5.184 10.225 -15.880 1.00 59.06 173 GLY A O 1
ATOM 1180 N N . THR A 1 174 ? -4.102 12.190 -15.972 1.00 40.03 174 THR A N 1
ATOM 1181 C CA . THR A 1 174 ? -4.069 12.291 -17.435 1.00 40.03 174 THR A CA 1
ATOM 1182 C C . THR A 1 174 ? -3.217 11.154 -17.989 1.00 40.03 174 THR A C 1
ATOM 1184 O O . THR A 1 174 ? -2.011 11.285 -18.189 1.00 40.03 174 THR A O 1
ATOM 1187 N N . VAL A 1 175 ? -3.833 10.002 -18.245 1.00 41.88 175 VAL A N 1
ATOM 1188 C CA . VAL A 1 175 ? -3.258 9.014 -19.144 1.00 41.88 175 VAL A CA 1
ATOM 1189 C C . VAL A 1 175 ? -3.154 9.709 -20.491 1.00 41.88 175 VAL A C 1
ATOM 1191 O O . VAL A 1 175 ? -4.144 9.889 -21.198 1.00 41.88 175 VAL A O 1
ATOM 1194 N N . ALA A 1 176 ? -1.955 10.186 -20.826 1.00 40.16 176 ALA A N 1
ATOM 1195 C CA . ALA A 1 176 ? -1.614 10.460 -22.205 1.00 40.16 176 ALA A CA 1
ATOM 1196 C C . ALA A 1 176 ? -1.811 9.126 -22.925 1.00 40.16 176 ALA A C 1
ATOM 1198 O O . ALA A 1 176 ? -0.976 8.230 -22.835 1.00 40.16 176 ALA A O 1
ATOM 1199 N N . SER A 1 177 ? -2.988 8.963 -23.525 1.00 38.66 177 SER A N 1
ATOM 1200 C CA . SER A 1 177 ? -3.303 7.858 -24.407 1.00 38.66 177 SER A CA 1
ATOM 1201 C C . SER A 1 177 ? -2.283 7.939 -25.533 1.00 38.66 177 SER A C 1
ATOM 1203 O O . SER A 1 177 ? -2.411 8.760 -26.442 1.00 38.66 177 SER A O 1
ATOM 1205 N N . SER A 1 178 ? -1.205 7.166 -25.429 1.00 41.81 178 SER A N 1
ATOM 1206 C CA . SER A 1 178 ? -0.323 6.906 -26.551 1.00 41.81 178 SER A CA 1
ATOM 1207 C C . SER A 1 178 ? -1.135 6.071 -27.530 1.00 41.81 178 SER A C 1
ATOM 1209 O O . SER A 1 178 ? -1.153 4.842 -27.487 1.00 41.81 178 SER A O 1
ATOM 1211 N N . ALA A 1 179 ? -1.890 6.769 -28.378 1.00 41.00 179 ALA A N 1
ATOM 1212 C CA . ALA A 1 179 ? -2.551 6.167 -29.515 1.00 41.00 179 ALA A CA 1
ATOM 1213 C C . ALA A 1 179 ? -1.496 5.379 -30.315 1.00 41.00 179 ALA A C 1
ATOM 1215 O O . ALA A 1 179 ? -0.409 5.912 -30.566 1.00 41.00 179 ALA A O 1
ATOM 1216 N N . PRO A 1 180 ? -1.768 4.118 -30.693 1.00 41.53 180 PRO A N 1
ATOM 1217 C CA . PRO A 1 180 ? -0.850 3.365 -31.533 1.00 41.53 180 PRO A CA 1
ATOM 1218 C C . PRO A 1 180 ? -0.645 4.116 -32.859 1.00 41.53 180 PRO A C 1
ATOM 1220 O O . PRO A 1 180 ? -1.608 4.688 -33.380 1.00 41.53 180 PRO A O 1
ATOM 1223 N N . PRO A 1 181 ? 0.579 4.145 -33.418 1.00 46.78 181 PRO A N 1
ATOM 1224 C CA . PRO A 1 181 ? 0.800 4.747 -34.724 1.00 46.78 181 PRO A CA 1
ATOM 1225 C C . PRO A 1 181 ? -0.065 4.018 -35.757 1.00 46.78 181 PRO A C 1
ATOM 1227 O O . PRO A 1 181 ? 0.005 2.794 -35.888 1.00 46.78 181 PRO A O 1
ATOM 1230 N N . SER A 1 182 ? -0.905 4.771 -36.468 1.00 50.19 182 SER A N 1
ATOM 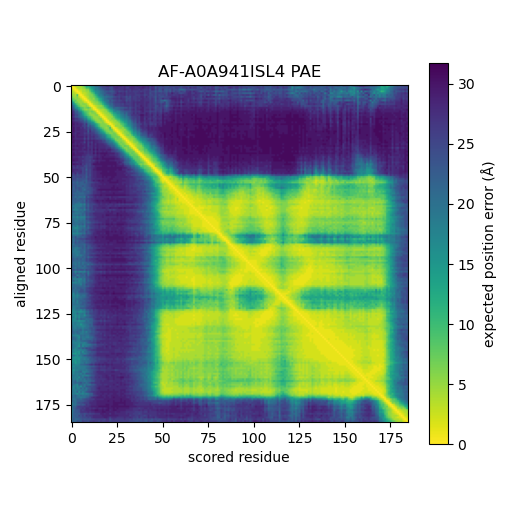1231 C CA . SER A 1 182 ? -1.689 4.254 -37.587 1.00 50.19 182 SER A CA 1
ATOM 1232 C C . SER A 1 182 ? -0.755 3.592 -38.607 1.00 50.19 182 SER A C 1
ATOM 1234 O O . SER A 1 182 ? 0.275 4.185 -38.937 1.00 50.19 182 SER A O 1
ATOM 1236 N N . PRO A 1 183 ? -1.083 2.400 -39.134 1.00 57.00 183 PRO A N 1
ATOM 1237 C CA . PRO A 1 183 ? -0.300 1.809 -40.208 1.00 57.00 183 PRO A CA 1
ATOM 1238 C C . PRO A 1 183 ? -0.425 2.686 -41.457 1.00 57.00 183 PRO A C 1
ATOM 1240 O O . PRO A 1 183 ? -1.522 2.896 -41.976 1.00 57.00 183 PRO A O 1
ATOM 1243 N N . THR A 1 184 ? 0.698 3.225 -41.921 1.00 69.69 184 THR A N 1
ATOM 1244 C CA . THR A 1 184 ? 0.801 3.875 -43.228 1.00 69.69 184 THR A CA 1
ATOM 1245 C C . THR A 1 184 ? 0.649 2.799 -44.303 1.00 69.69 184 THR A C 1
ATOM 1247 O O . THR A 1 184 ? 1.391 1.815 -44.286 1.00 69.69 184 THR A O 1
ATOM 1250 N N . ALA A 1 185 ? -0.342 2.965 -45.178 1.00 66.06 185 ALA A N 1
ATOM 1251 C CA . ALA A 1 185 ? -0.543 2.138 -46.367 1.00 66.06 185 ALA A CA 1
ATOM 1252 C C . ALA A 1 185 ? 0.438 2.516 -47.485 1.00 66.06 185 ALA A C 1
ATOM 1254 O O . ALA A 1 185 ? 0.806 3.713 -47.556 1.00 66.06 185 ALA A O 1
#

Solvent-accessible surface area (backbone atoms only — not comparable to full-atom values): 12086 Å² total; per-residue (Å²): 116,79,74,52,74,48,62,49,82,84,86,86,80,88,80,93,82,89,82,91,84,89,82,90,83,88,84,81,90,79,94,74,88,72,84,71,77,76,74,73,74,78,70,77,74,78,76,76,84,85,84,51,77,76,73,57,87,89,69,59,54,83,74,54,70,90,50,50,64,74,77,52,42,71,68,58,49,40,72,73,65,40,94,83,59,48,80,32,72,48,77,46,83,44,77,57,41,73,95,68,42,28,54,21,35,37,38,27,32,33,45,27,34,66,50,101,84,69,47,74,48,93,36,46,44,69,52,69,54,73,34,43,82,42,49,64,51,46,54,48,51,43,46,52,49,55,49,53,42,40,76,72,60,22,51,74,44,86,46,68,60,97,82,39,64,21,26,41,46,45,67,82,63,88,72,77,75,77,70,75,82,76,83,82,130

Organism: NCBI:txid1508375

Radius of gyration: 23.95 Å; Cα contacts (8 Å, |Δi|>4): 223; chains: 1; bounding box: 77×33×64 Å

Sequence (185 aa):
MRTRMLAVAAAGAGAALALGGCSLLRSSQNAAAVSSSATTAARPSAAPSSYSPLSGPVEAASALPKDCSDLLTTAQLQNVFGAGVPIGTDYGAYAALASIGRTGRVACVFGVGLDSFGQQSAGEVEVSISTYLSASDAVGRASDTVQQDSEAGATTAQISVGGHPATLVVEQGTVASSAPPSPTA

Nearest PDB structures (foldseek):
  5idm-assembly2_B  TM=2.655E-01  e=1.121E+00  Caulobacter vibrioides

Foldseek 3Di:
DEWDWFFADDDDDDDDDDDDDDDDDDDDDDDDPDPPPPPPPPDPDDQDDDDDLQPDDADAQVPPDPDVCVVPNPVRVCVVVPPPQPFDKDKDWDDADVVLQWHTKIKMATSWDADPVRDTDPGDYMDMDIHGPGSVSSNVVSVVVLVVQVVQVWDWDWDDDPSGIIITTGHPDPPPPPDPPDDDD

Secondary structure (DSSP, 8-state):
---EEE------------------------------------PPPPPPTT--GGGS----GGGS-SSGGGTS-HHHHHHHH-TTS--EEEEEEE--BGGGTEEEEEEEEEEE-B-TTSPBP--SEEEEEEEESSHHHHHHHHHHHHHHHHHTT-EEEEEEETTEEEEEEE--------PPPPPP-

pLDDT: mean 73.23, std 20.83, range [32.78, 96.5]